Protein AF-A0A377UXY9-F1 (afdb_monomer)

Radius of gyration: 22.86 Å; Cα contacts (8 Å, |Δi|>4): 421; chains: 1; bounding box: 48×37×66 Å

pLDDT: mean 88.16, std 9.37, range [45.84, 97.56]

Structure (mmCIF, N/CA/C/O backbone):
data_AF-A0A377UXY9-F1
#
_entry.id   AF-A0A377UXY9-F1
#
loop_
_atom_site.group_PDB
_atom_site.id
_atom_site.type_symbol
_atom_site.label_atom_id
_atom_site.label_alt_id
_atom_site.label_comp_id
_atom_site.label_asym_id
_atom_site.label_entity_id
_atom_site.label_seq_id
_atom_site.pdbx_PDB_ins_code
_atom_site.Cartn_x
_atom_site.Cartn_y
_atom_site.Cartn_z
_atom_site.occupancy
_atom_site.B_iso_or_equiv
_atom_site.auth_seq_id
_atom_site.auth_comp_id
_atom_site.auth_asym_id
_atom_site.auth_atom_id
_atom_site.pdbx_PDB_model_num
ATOM 1 N N . MET A 1 1 ? 1.682 6.073 -21.604 1.00 53.09 1 MET A N 1
ATOM 2 C CA . MET A 1 1 ? 0.730 5.098 -21.027 1.00 53.09 1 MET A CA 1
ATOM 3 C C . MET A 1 1 ? 0.972 3.748 -21.674 1.00 53.09 1 MET A C 1
ATOM 5 O O . MET A 1 1 ? 1.347 3.717 -22.840 1.00 53.09 1 MET A O 1
ATOM 9 N N . MET A 1 2 ? 0.828 2.664 -20.917 1.00 74.00 2 MET A N 1
ATOM 10 C CA . MET A 1 2 ? 0.977 1.300 -21.426 1.00 74.00 2 MET A CA 1
ATOM 11 C C . MET A 1 2 ? -0.224 0.931 -22.309 1.00 74.00 2 MET A C 1
ATOM 13 O O . MET A 1 2 ? -1.337 1.312 -21.964 1.00 74.00 2 MET A O 1
ATOM 17 N N . SER A 1 3 ? -0.022 0.233 -23.433 1.00 84.50 3 SER A N 1
ATOM 18 C CA . SER A 1 3 ? -1.145 -0.226 -24.264 1.00 84.50 3 SER A CA 1
ATOM 19 C C . SER A 1 3 ? -1.863 -1.412 -23.620 1.00 84.50 3 SER A C 1
ATOM 21 O O . SER A 1 3 ? -1.228 -2.232 -22.953 1.00 84.50 3 SER A O 1
ATOM 23 N N . ASP A 1 4 ? -3.166 -1.549 -23.873 1.00 87.62 4 ASP A N 1
ATOM 24 C CA . ASP A 1 4 ? -3.974 -2.652 -23.334 1.00 87.62 4 ASP A CA 1
ATOM 25 C C . ASP A 1 4 ? -3.430 -4.021 -23.752 1.00 87.62 4 ASP A C 1
ATOM 27 O O . ASP A 1 4 ? -3.329 -4.937 -22.938 1.00 87.62 4 ASP A O 1
ATOM 31 N N . ALA A 1 5 ? -2.994 -4.152 -25.007 1.00 88.62 5 ALA A N 1
ATOM 32 C CA . ALA A 1 5 ? -2.388 -5.383 -25.506 1.00 88.62 5 ALA A CA 1
ATOM 33 C C . ALA A 1 5 ? -1.113 -5.753 -24.729 1.00 88.62 5 ALA A C 1
ATOM 35 O O . ALA A 1 5 ? -0.914 -6.915 -24.373 1.00 88.62 5 ALA A O 1
ATOM 36 N N . PHE A 1 6 ? -0.261 -4.769 -24.423 1.00 86.69 6 PHE A N 1
ATOM 37 C CA . PHE A 1 6 ? 0.955 -5.021 -23.656 1.00 86.69 6 PHE A CA 1
ATOM 38 C C . PHE A 1 6 ? 0.650 -5.300 -22.178 1.00 86.69 6 PHE A C 1
ATOM 40 O O . PHE A 1 6 ? 1.277 -6.176 -21.588 1.00 86.69 6 PHE A O 1
ATOM 47 N N . TYR A 1 7 ? -0.359 -4.645 -21.594 1.00 87.38 7 TYR A N 1
ATOM 48 C CA . TYR A 1 7 ? -0.858 -4.988 -20.261 1.00 87.38 7 TYR A CA 1
ATOM 49 C C . TYR A 1 7 ? -1.302 -6.457 -20.184 1.00 87.38 7 TYR A C 1
ATOM 51 O O . TYR A 1 7 ? -0.848 -7.189 -19.306 1.00 87.38 7 TYR A O 1
ATOM 59 N N . GLN A 1 8 ? -2.137 -6.904 -21.128 1.00 90.56 8 GLN A N 1
ATOM 60 C CA . GLN A 1 8 ? -2.634 -8.284 -21.180 1.00 90.56 8 GLN A CA 1
ATOM 61 C C . GLN A 1 8 ? -1.496 -9.293 -21.363 1.00 90.56 8 GLN A C 1
ATOM 63 O O . GLN A 1 8 ? -1.457 -10.318 -20.682 1.00 90.56 8 GLN A O 1
ATOM 68 N N . TYR A 1 9 ? -0.517 -8.971 -22.213 1.00 91.19 9 TYR A N 1
ATOM 69 C CA . TYR A 1 9 ? 0.700 -9.767 -22.356 1.00 91.19 9 TYR A CA 1
ATOM 70 C C . TYR A 1 9 ? 1.450 -9.908 -21.021 1.00 91.19 9 TYR A C 1
ATOM 72 O O . TYR A 1 9 ? 1.737 -11.023 -20.582 1.00 91.19 9 TYR A O 1
ATOM 80 N N . LEU A 1 10 ? 1.712 -8.793 -20.326 1.00 89.75 10 LEU A N 1
ATOM 81 C CA . LEU A 1 10 ? 2.382 -8.811 -19.022 1.00 89.75 10 LEU A CA 1
ATOM 82 C C . LEU A 1 10 ? 1.569 -9.552 -17.960 1.00 89.75 10 LEU A C 1
ATOM 84 O O . LEU A 1 10 ? 2.157 -10.181 -17.080 1.00 89.75 10 LEU A O 1
ATOM 88 N N . GLN A 1 11 ? 0.239 -9.494 -18.016 1.00 89.62 11 GLN A N 1
ATOM 89 C CA . GLN A 1 11 ? -0.638 -10.211 -17.096 1.00 89.62 11 GLN A CA 1
ATOM 90 C C . GLN A 1 11 ? -0.478 -11.730 -17.246 1.00 89.62 11 GLN A C 1
ATOM 92 O O . GLN A 1 11 ? -0.302 -12.413 -16.236 1.00 89.62 11 GLN A O 1
ATOM 97 N N . GLN A 1 12 ? -0.472 -12.236 -18.482 1.00 91.94 12 GLN A N 1
ATOM 98 C CA . GLN A 1 12 ? -0.385 -13.669 -18.802 1.00 91.94 12 GLN A CA 1
ATOM 99 C C . GLN A 1 12 ? 1.029 -14.244 -18.668 1.00 91.94 12 GLN A C 1
ATOM 101 O O . GLN A 1 12 ? 1.202 -15.440 -18.443 1.00 91.94 12 GLN A O 1
ATOM 106 N N . MET A 1 13 ? 2.051 -13.400 -18.789 1.00 94.06 13 MET A N 1
ATOM 107 C CA . MET A 1 13 ? 3.445 -13.805 -18.663 1.00 94.06 13 MET A CA 1
ATOM 108 C C . MET A 1 13 ? 3.727 -14.417 -17.275 1.00 94.06 13 MET A C 1
ATOM 110 O O . MET A 1 13 ? 3.400 -13.792 -16.259 1.00 94.06 13 MET A O 1
ATOM 114 N N . PRO A 1 14 ? 4.350 -15.604 -17.176 1.00 95.38 14 PRO A N 1
ATOM 115 C CA . PRO A 1 14 ? 4.673 -16.202 -15.885 1.00 95.38 14 PRO A CA 1
ATOM 116 C C . PRO A 1 14 ? 5.785 -15.426 -15.169 1.00 95.38 14 PRO A C 1
ATOM 118 O O . PRO A 1 14 ? 6.635 -14.784 -15.794 1.00 95.38 14 PRO A O 1
ATOM 121 N N . VAL A 1 15 ? 5.803 -15.505 -13.838 1.00 96.12 15 VAL A N 1
ATOM 122 C CA . VAL A 1 15 ? 6.928 -15.000 -13.040 1.00 96.12 15 VAL A CA 1
ATOM 123 C C . VAL A 1 15 ? 8.200 -15.776 -13.399 1.00 96.12 15 VAL A C 1
ATOM 125 O O . VAL A 1 15 ? 8.174 -16.994 -13.532 1.00 96.12 15 VAL A O 1
ATOM 128 N N . GLY A 1 16 ? 9.308 -15.058 -13.581 1.00 95.56 16 GLY A N 1
ATOM 129 C CA . GLY A 1 16 ? 10.577 -15.590 -14.080 1.00 95.56 16 GLY A CA 1
ATOM 130 C C . GLY A 1 16 ? 10.694 -15.608 -15.606 1.00 95.56 16 GLY A C 1
ATOM 131 O O . GLY A 1 16 ? 11.806 -15.729 -16.113 1.00 95.56 16 GLY A O 1
ATOM 132 N N . GLY A 1 17 ? 9.591 -15.428 -16.341 1.00 95.38 17 GLY A N 1
ATOM 133 C CA . GLY A 1 17 ? 9.645 -15.238 -17.787 1.00 95.38 17 GLY A CA 1
ATOM 134 C C . GLY A 1 17 ? 10.408 -13.966 -18.156 1.00 95.38 17 GLY A C 1
ATOM 135 O O . GLY A 1 17 ? 10.457 -13.011 -17.370 1.00 95.38 17 GLY A O 1
ATOM 136 N N . SER A 1 18 ? 10.918 -13.920 -19.386 1.00 95.00 18 SER A N 1
ATOM 137 C CA . SER A 1 18 ? 11.567 -12.733 -19.941 1.00 95.00 18 SER A CA 1
ATOM 138 C C . SER A 1 18 ? 11.034 -12.397 -21.324 1.00 95.00 18 SER A C 1
ATOM 140 O O . SER A 1 18 ? 10.653 -13.284 -22.084 1.00 95.00 18 SER A O 1
ATOM 142 N N . PHE A 1 19 ? 11.046 -11.114 -21.663 1.00 92.38 19 PHE A N 1
ATOM 143 C CA . PHE A 1 19 ? 10.825 -10.651 -23.025 1.00 92.38 19 PHE A CA 1
ATOM 144 C C . PHE A 1 19 ? 11.888 -9.612 -23.376 1.00 92.38 19 PHE A C 1
ATOM 146 O O . PHE A 1 19 ? 12.355 -8.867 -22.513 1.00 92.38 19 PHE A O 1
ATOM 153 N N . THR A 1 20 ? 12.282 -9.564 -24.643 1.00 92.88 20 THR A N 1
ATOM 154 C CA . THR A 1 20 ? 13.274 -8.606 -25.135 1.00 92.88 20 THR A CA 1
ATOM 155 C C . THR A 1 20 ? 12.587 -7.611 -26.050 1.00 92.88 20 THR A C 1
ATOM 157 O O . THR A 1 20 ? 11.861 -8.001 -26.961 1.00 92.88 20 THR A O 1
ATOM 160 N N . MET A 1 21 ? 12.824 -6.323 -25.816 1.00 90.56 21 MET A N 1
ATOM 161 C CA . MET A 1 21 ? 12.398 -5.253 -26.710 1.00 90.56 21 MET A CA 1
ATOM 162 C C . MET A 1 21 ? 13.594 -4.405 -27.133 1.00 90.56 21 MET A C 1
ATOM 164 O O . MET A 1 21 ? 14.552 -4.226 -26.378 1.00 90.56 21 MET A O 1
ATOM 168 N N . THR A 1 22 ? 13.534 -3.860 -28.342 1.00 93.12 22 THR A N 1
ATOM 169 C CA . THR A 1 22 ? 14.520 -2.891 -28.813 1.00 93.12 22 THR A CA 1
ATOM 170 C C . THR A 1 22 ? 14.058 -1.491 -28.432 1.00 93.12 22 THR A C 1
ATOM 172 O O . THR A 1 22 ? 13.065 -0.986 -28.956 1.00 93.12 22 THR A O 1
ATOM 175 N N . ILE A 1 23 ? 14.789 -0.853 -27.523 1.00 89.88 23 ILE A N 1
ATOM 176 C CA . ILE A 1 23 ? 14.578 0.540 -27.145 1.00 89.88 23 ILE A CA 1
ATOM 177 C C . ILE A 1 23 ? 15.491 1.408 -28.000 1.00 89.88 23 ILE A C 1
ATOM 179 O O . ILE A 1 23 ? 16.712 1.235 -28.021 1.00 89.88 23 ILE A O 1
ATOM 183 N N . ASN A 1 24 ? 14.871 2.353 -28.698 1.00 90.12 24 ASN A N 1
ATOM 184 C CA . ASN A 1 24 ? 15.557 3.356 -29.488 1.00 90.12 24 ASN A CA 1
ATOM 185 C C . ASN A 1 24 ? 15.503 4.679 -28.724 1.00 90.12 24 ASN A C 1
ATOM 187 O O . ASN A 1 24 ? 14.419 5.208 -28.483 1.00 90.12 24 ASN A O 1
ATOM 191 N N . ALA A 1 25 ? 16.660 5.197 -28.332 1.00 89.69 25 ALA A N 1
ATOM 192 C CA . ALA A 1 25 ? 16.786 6.491 -27.680 1.00 89.69 25 ALA A CA 1
ATOM 193 C C . ALA A 1 25 ? 17.535 7.443 -28.607 1.00 89.69 25 ALA A C 1
ATOM 195 O O . ALA A 1 25 ? 18.558 7.079 -29.185 1.00 89.69 25 ALA A O 1
ATOM 196 N N . CYS A 1 26 ? 17.037 8.668 -28.730 1.00 89.81 26 CYS A N 1
ATOM 197 C CA . CYS A 1 26 ? 17.684 9.686 -29.536 1.00 89.81 26 CYS A CA 1
ATOM 198 C C . CYS A 1 26 ? 17.694 11.026 -28.830 1.00 89.81 26 CYS A C 1
ATOM 200 O O . CYS A 1 26 ? 16.692 11.419 -28.233 1.00 89.81 26 CYS A O 1
ATOM 202 N N . GLN A 1 27 ? 18.805 11.738 -28.967 1.00 90.94 27 GLN A N 1
ATOM 203 C CA . GLN A 1 27 ? 18.940 13.111 -28.519 1.00 90.94 27 GLN A CA 1
ATOM 204 C C . GLN A 1 27 ? 19.637 13.922 -29.608 1.00 90.94 27 GLN A C 1
ATOM 206 O O . GLN A 1 27 ? 20.757 13.610 -30.003 1.00 90.94 27 GLN A O 1
ATOM 211 N N . THR A 1 28 ? 18.988 14.982 -30.073 1.00 93.38 28 THR A N 1
ATOM 212 C CA . THR A 1 28 ? 19.545 15.936 -31.034 1.00 93.38 28 THR A CA 1
ATOM 213 C C . THR A 1 28 ? 19.124 17.349 -30.646 1.00 93.38 28 THR A C 1
ATOM 215 O O . THR A 1 28 ? 18.073 17.532 -30.032 1.00 93.38 28 THR A O 1
ATOM 218 N N . SER A 1 29 ? 19.949 18.341 -30.979 1.00 92.62 29 SER A N 1
ATOM 219 C CA . SER A 1 29 ? 19.582 19.760 -30.913 1.00 92.62 29 SER A CA 1
ATOM 220 C C . SER A 1 29 ? 18.921 20.258 -32.202 1.00 92.62 29 SER A C 1
ATOM 222 O O . SER A 1 29 ? 18.422 21.381 -32.234 1.00 92.62 29 SER A O 1
ATOM 224 N N . VAL A 1 30 ? 18.915 19.447 -33.266 1.00 93.19 30 VAL A N 1
ATOM 225 C CA . VAL A 1 30 ? 18.273 19.783 -34.539 1.00 93.19 30 VAL A CA 1
ATOM 226 C C . VAL A 1 30 ? 16.763 19.724 -34.358 1.00 93.19 30 VAL A C 1
ATOM 228 O O . VAL A 1 30 ? 16.212 18.693 -33.974 1.00 93.19 30 VAL A O 1
ATOM 231 N N . ASN A 1 31 ? 16.087 20.831 -34.653 1.00 91.12 31 ASN A N 1
ATOM 232 C CA . ASN A 1 31 ? 14.635 20.842 -34.688 1.00 91.12 31 ASN A CA 1
ATOM 233 C C . ASN A 1 31 ? 14.160 20.103 -35.944 1.00 91.12 31 ASN A C 1
ATOM 235 O O . ASN A 1 31 ? 14.585 20.426 -37.053 1.00 91.12 31 ASN A O 1
ATOM 239 N N . TYR A 1 32 ? 13.287 19.120 -35.770 1.00 90.00 32 TYR A N 1
ATOM 240 C CA . TYR A 1 32 ? 12.701 18.363 -36.867 1.00 90.00 32 TYR A CA 1
ATOM 241 C C . TYR A 1 32 ? 11.229 18.101 -36.569 1.00 90.00 32 TYR A C 1
ATOM 243 O O . TYR A 1 32 ? 10.823 17.955 -35.416 1.00 90.00 32 TYR A O 1
ATOM 251 N N . ASP A 1 33 ? 10.427 18.014 -37.624 1.00 90.06 33 ASP A N 1
ATOM 252 C CA . ASP A 1 33 ? 9.006 17.730 -37.505 1.00 90.06 33 ASP A CA 1
ATOM 253 C C . ASP A 1 33 ? 8.739 16.229 -37.679 1.00 90.06 33 ASP A C 1
ATOM 255 O O . ASP A 1 33 ? 8.839 15.670 -38.770 1.00 90.06 33 ASP A O 1
ATOM 259 N N . ALA A 1 34 ? 8.369 15.560 -36.588 1.00 88.94 34 ALA A N 1
ATOM 260 C CA . ALA A 1 34 ? 8.037 14.141 -36.625 1.00 88.94 34 ALA A CA 1
ATOM 261 C C . ALA A 1 34 ? 6.776 13.832 -37.459 1.00 88.94 34 ALA A C 1
ATOM 263 O O . ALA A 1 34 ? 6.643 12.705 -37.955 1.00 88.94 34 ALA A O 1
ATOM 264 N N . SER A 1 35 ? 5.871 14.806 -37.624 1.00 92.31 35 SER A N 1
ATOM 265 C CA . SER A 1 35 ? 4.604 14.639 -38.343 1.00 92.31 35 SER A CA 1
ATOM 266 C C . SER A 1 35 ? 4.785 14.595 -39.864 1.00 92.31 35 SER A C 1
ATOM 268 O O . SER A 1 35 ? 4.111 13.809 -40.525 1.00 92.31 35 SER A O 1
ATOM 270 N N . SER A 1 36 ? 5.779 15.305 -40.406 1.00 93.00 36 SER A N 1
ATOM 271 C CA . SER A 1 36 ? 6.209 15.199 -41.812 1.00 93.00 36 SER A CA 1
ATOM 272 C C . SER A 1 36 ? 7.043 13.949 -42.130 1.00 93.00 36 SER A C 1
ATOM 274 O O . SER A 1 36 ? 7.476 13.757 -43.264 1.00 93.00 36 SER A O 1
ATOM 276 N N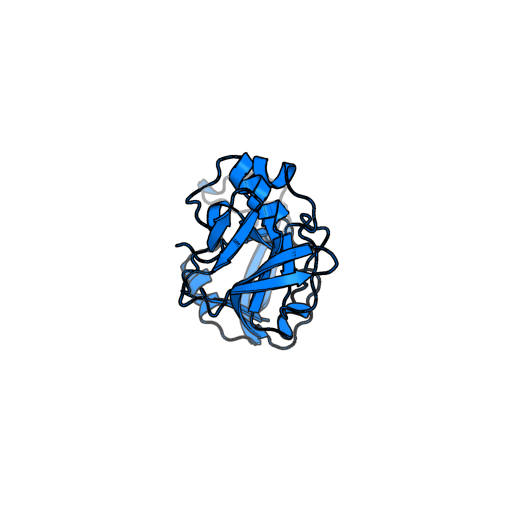 . GLY A 1 37 ? 7.268 13.070 -41.147 1.00 91.25 37 GLY A N 1
ATOM 277 C CA . GLY A 1 37 ? 8.022 11.828 -41.328 1.00 91.25 37 GLY A CA 1
ATOM 278 C C . GLY A 1 37 ? 9.512 11.930 -40.999 1.00 91.25 37 GLY A C 1
ATOM 279 O O . GLY A 1 37 ? 10.175 10.893 -40.956 1.00 91.25 37 GLY A O 1
ATOM 280 N N . ALA A 1 38 ? 10.037 13.118 -40.679 1.00 92.19 38 ALA A N 1
ATOM 281 C CA . ALA A 1 38 ? 11.416 13.255 -40.215 1.00 92.19 38 ALA A CA 1
ATOM 282 C C . ALA A 1 38 ? 11.628 12.507 -38.884 1.00 92.19 38 ALA A C 1
ATOM 284 O O . ALA A 1 38 ? 10.718 12.373 -38.055 1.00 92.19 38 ALA A O 1
ATOM 285 N N . ARG A 1 39 ? 12.833 11.971 -38.669 1.00 90.69 39 ARG A N 1
ATOM 286 C CA . ARG A 1 39 ? 13.191 11.237 -37.446 1.00 90.69 39 ARG A CA 1
ATOM 287 C C . ARG A 1 39 ? 14.530 11.710 -36.914 1.00 90.69 39 ARG A C 1
ATOM 289 O O . ARG A 1 39 ? 15.435 12.028 -37.677 1.00 90.69 39 ARG A O 1
ATOM 296 N N . CYS A 1 40 ? 14.676 11.661 -35.594 1.00 89.94 40 CYS A N 1
ATOM 297 C CA . CYS A 1 40 ? 15.904 12.051 -34.905 1.00 89.94 40 CYS A CA 1
ATOM 298 C C . CYS A 1 40 ? 17.154 11.285 -35.385 1.00 89.94 40 CYS A C 1
ATOM 300 O O . CYS A 1 40 ? 18.220 11.876 -35.507 1.00 89.94 40 CYS A O 1
ATOM 302 N N . LYS A 1 41 ? 17.021 9.990 -35.716 1.00 89.06 41 LYS A N 1
ATOM 303 C CA . LYS A 1 41 ? 18.130 9.154 -36.218 1.00 89.06 41 LYS A CA 1
ATOM 304 C C . LYS A 1 41 ? 18.721 9.626 -37.553 1.00 89.06 41 LYS A C 1
ATOM 306 O O . LYS A 1 41 ? 19.847 9.267 -37.867 1.00 89.06 41 LYS A O 1
ATOM 311 N N . ASP A 1 42 ? 17.936 10.372 -38.329 1.00 91.44 42 ASP A N 1
ATOM 312 C CA . ASP A 1 42 ? 18.277 10.808 -39.685 1.00 91.44 42 ASP A CA 1
ATOM 313 C C . ASP A 1 42 ? 18.776 12.270 -39.695 1.00 91.44 42 ASP A C 1
ATOM 315 O O . ASP A 1 42 ? 18.981 12.851 -40.759 1.00 91.44 42 ASP A O 1
ATOM 319 N N . GLN A 1 43 ? 18.940 12.895 -38.520 1.00 92.00 43 GLN A N 1
ATOM 320 C CA . GLN A 1 43 ? 19.395 14.283 -38.407 1.00 92.00 43 GLN A CA 1
ATOM 321 C C . GLN A 1 43 ? 20.915 14.397 -38.549 1.00 92.00 43 GLN A C 1
ATOM 323 O O . GLN A 1 43 ? 21.663 13.499 -38.169 1.00 92.00 43 GLN A O 1
ATOM 328 N N . ALA A 1 44 ? 21.377 15.547 -39.051 1.00 89.44 44 ALA A N 1
ATOM 329 C CA . ALA A 1 44 ? 22.794 15.806 -39.324 1.00 89.44 44 ALA A CA 1
ATOM 330 C C . ALA A 1 44 ? 23.693 15.788 -38.071 1.00 89.44 44 ALA A C 1
ATOM 332 O O . ALA A 1 44 ? 24.909 15.641 -38.182 1.00 89.44 44 ALA A O 1
ATOM 333 N N . SER A 1 45 ? 23.113 15.956 -36.882 1.00 90.19 45 SER A N 1
ATOM 334 C CA . SER A 1 45 ? 23.810 15.847 -35.603 1.00 90.19 45 SER A CA 1
ATOM 335 C C . SER A 1 45 ? 22.894 15.250 -34.536 1.00 90.19 45 SER A C 1
ATOM 337 O O . SER A 1 45 ? 21.667 15.312 -34.639 1.00 90.19 45 SER A O 1
ATOM 339 N N . GLY A 1 46 ? 23.491 14.666 -33.498 1.00 88.25 46 GLY A N 1
ATOM 340 C CA . GLY A 1 46 ? 22.782 14.012 -32.402 1.00 88.25 46 GLY A CA 1
ATOM 341 C C . GLY A 1 46 ? 23.346 12.630 -32.095 1.00 88.25 46 GLY A C 1
ATOM 342 O O . GLY A 1 46 ? 24.203 12.113 -32.807 1.00 88.25 46 GLY A O 1
ATOM 343 N N . ASN A 1 47 ? 22.852 12.036 -31.015 1.00 90.81 47 ASN A N 1
ATOM 344 C CA . ASN A 1 47 ? 23.187 10.683 -30.608 1.00 90.81 47 ASN A CA 1
ATOM 345 C C . ASN A 1 47 ? 21.964 9.785 -30.769 1.00 90.81 47 ASN A C 1
ATOM 347 O O . ASN A 1 47 ? 20.893 10.088 -30.240 1.00 90.81 47 ASN A O 1
ATOM 351 N N . TRP A 1 48 ? 22.150 8.660 -31.455 1.00 91.06 48 TRP A N 1
ATOM 352 C CA . TRP A 1 48 ? 21.158 7.601 -31.589 1.00 91.06 48 TRP A CA 1
ATOM 353 C C . TRP A 1 48 ? 21.683 6.328 -30.935 1.00 91.06 48 TRP A C 1
ATOM 355 O O . TRP A 1 48 ? 22.756 5.833 -31.279 1.00 91.06 48 TRP A O 1
ATOM 365 N N . TYR A 1 49 ? 20.910 5.781 -30.004 1.0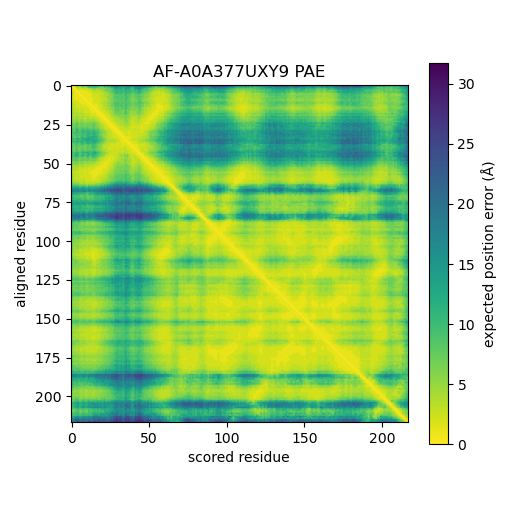0 90.56 49 TYR A N 1
ATOM 366 C CA . TYR A 1 49 ? 21.2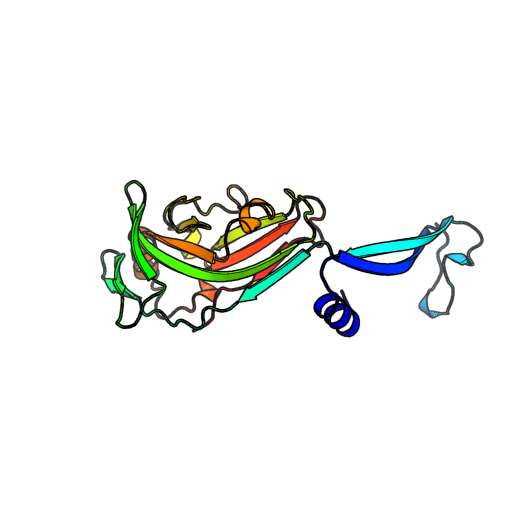33 4.551 -29.301 1.00 90.56 49 TYR A CA 1
ATOM 367 C C . TYR A 1 49 ? 20.139 3.523 -29.533 1.00 90.56 49 TYR A C 1
ATOM 369 O O . TYR A 1 49 ? 18.967 3.761 -29.243 1.00 90.56 49 TYR A O 1
ATOM 377 N N . VAL A 1 50 ? 20.554 2.347 -29.989 1.00 92.31 50 VAL A N 1
ATOM 378 C CA . VAL A 1 50 ? 19.705 1.161 -30.048 1.00 92.31 50 VAL A CA 1
ATOM 379 C C . VAL A 1 50 ? 20.169 0.217 -28.957 1.00 92.31 50 VAL A C 1
ATOM 381 O O . VAL A 1 50 ? 21.346 -0.142 -28.899 1.00 92.31 50 VAL A O 1
ATOM 384 N N . ARG A 1 51 ? 19.260 -0.178 -28.070 1.00 92.94 51 ARG A N 1
ATOM 385 C CA . ARG A 1 51 ? 19.547 -1.160 -27.027 1.00 92.94 51 ARG A CA 1
ATOM 386 C C . ARG A 1 51 ? 18.489 -2.242 -27.043 1.00 92.94 51 ARG A C 1
ATOM 388 O O . ARG A 1 51 ? 17.301 -1.952 -26.956 1.00 92.94 51 ARG A O 1
ATOM 395 N N . ASN A 1 52 ? 18.934 -3.489 -27.099 1.00 94.25 52 ASN A N 1
ATOM 396 C CA . ASN A 1 52 ? 18.072 -4.611 -26.768 1.00 94.25 52 ASN A CA 1
ATOM 397 C C . ASN A 1 52 ? 18.013 -4.715 -25.250 1.00 94.25 52 ASN A C 1
ATOM 399 O O . ASN A 1 52 ? 19.037 -4.902 -24.592 1.00 94.25 52 ASN A O 1
ATOM 403 N N . VAL A 1 53 ? 16.816 -4.546 -24.706 1.00 93.00 53 VAL A N 1
ATOM 404 C CA . VAL A 1 53 ? 16.558 -4.618 -23.275 1.00 93.00 53 VAL A CA 1
ATOM 405 C C . VAL A 1 53 ? 15.704 -5.842 -23.020 1.00 93.00 53 VAL A C 1
ATOM 407 O O . VAL A 1 53 ? 14.589 -5.960 -23.527 1.00 93.00 53 VAL A O 1
ATOM 410 N N . THR A 1 54 ? 16.256 -6.764 -22.242 1.00 94.38 54 THR A N 1
ATOM 411 C CA . THR A 1 54 ? 15.531 -7.932 -21.754 1.00 94.38 54 THR A CA 1
ATOM 412 C C . THR A 1 54 ? 14.943 -7.602 -20.394 1.00 94.38 54 THR A C 1
ATOM 414 O O . THR A 1 54 ? 15.672 -7.300 -19.451 1.00 94.38 54 THR A O 1
ATOM 417 N N . HIS A 1 55 ? 13.622 -7.667 -20.293 1.00 91.69 55 HIS A N 1
ATOM 418 C CA . HIS A 1 55 ? 12.887 -7.491 -19.052 1.00 91.69 55 HIS A CA 1
ATOM 419 C C . HIS A 1 55 ? 12.446 -8.852 -18.530 1.00 91.69 55 HIS A C 1
ATOM 421 O O . HIS A 1 55 ? 11.811 -9.619 -19.252 1.00 91.69 55 HIS A O 1
ATOM 427 N N . THR A 1 56 ? 12.737 -9.123 -17.261 1.00 94.44 56 THR A N 1
ATOM 428 C CA . THR A 1 56 ? 12.267 -10.320 -16.559 1.00 94.44 56 THR A CA 1
ATOM 429 C C . THR A 1 56 ? 11.106 -9.949 -15.647 1.00 94.44 56 THR A C 1
ATOM 431 O O . THR A 1 56 ? 11.220 -9.026 -14.834 1.00 94.44 56 THR A O 1
ATOM 434 N N . LYS A 1 57 ? 9.994 -10.684 -15.721 1.00 94.06 57 LYS A N 1
ATOM 435 C CA . LYS A 1 57 ? 8.872 -10.501 -14.793 1.00 94.06 57 LYS A CA 1
ATOM 436 C C . LYS A 1 57 ? 9.235 -11.100 -13.437 1.00 94.06 57 LYS A C 1
ATOM 438 O O . LYS A 1 57 ? 9.076 -12.293 -13.206 1.00 94.06 57 LYS A O 1
ATOM 443 N N . ALA A 1 58 ? 9.733 -10.268 -12.531 1.00 93.31 58 ALA A N 1
ATOM 444 C CA . ALA A 1 58 ? 10.223 -10.726 -11.232 1.00 93.31 58 ALA A CA 1
ATOM 445 C C . ALA A 1 58 ? 9.114 -11.086 -10.231 1.00 93.31 58 ALA A C 1
ATOM 447 O O . ALA A 1 58 ? 9.325 -11.893 -9.323 1.00 93.31 58 ALA A O 1
ATOM 448 N N . ALA A 1 59 ? 7.933 -10.487 -10.376 1.00 93.81 59 ALA A N 1
ATOM 449 C CA . ALA A 1 59 ? 6.818 -10.736 -9.481 1.00 93.81 59 ALA A CA 1
ATOM 450 C C . ALA A 1 59 ? 5.461 -10.485 -10.141 1.00 93.81 59 ALA A C 1
ATOM 452 O O . ALA A 1 59 ? 5.347 -9.767 -11.137 1.00 93.81 59 ALA A O 1
ATOM 453 N N . ASN A 1 60 ? 4.424 -11.070 -9.552 1.00 92.75 60 ASN A N 1
ATOM 454 C CA . ASN A 1 60 ? 3.033 -10.775 -9.839 1.00 92.75 60 ASN A CA 1
ATOM 455 C C . ASN A 1 60 ? 2.276 -10.651 -8.515 1.00 92.75 60 ASN A C 1
ATOM 457 O O . ASN A 1 60 ? 2.181 -11.621 -7.764 1.00 92.75 60 ASN A O 1
ATOM 461 N N . LEU A 1 61 ? 1.767 -9.453 -8.236 1.00 91.38 61 LEU A N 1
ATOM 462 C CA . LEU A 1 61 ? 0.870 -9.201 -7.119 1.00 91.38 61 LEU A CA 1
ATOM 463 C C . LEU A 1 61 ? -0.547 -9.082 -7.666 1.00 91.38 61 LEU A C 1
ATOM 465 O O . LEU A 1 61 ? -0.819 -8.224 -8.507 1.00 91.38 61 LEU A O 1
ATOM 469 N N . ARG A 1 62 ? -1.445 -9.923 -7.166 1.00 90.56 62 ARG A N 1
ATOM 470 C CA . ARG A 1 62 ? -2.869 -9.847 -7.469 1.00 90.56 62 ARG A CA 1
ATOM 471 C C . ARG A 1 62 ? -3.623 -9.571 -6.187 1.00 90.56 62 ARG A C 1
ATOM 473 O O . ARG A 1 62 ? -3.586 -10.383 -5.269 1.00 90.56 62 ARG A O 1
ATOM 480 N N . LEU A 1 63 ? -4.309 -8.441 -6.161 1.00 87.44 63 LEU A N 1
ATOM 481 C CA . LEU A 1 63 ? -5.233 -8.084 -5.098 1.00 87.44 63 LEU A CA 1
ATOM 482 C C . LEU A 1 63 ? -6.576 -8.751 -5.383 1.00 87.44 63 LEU A C 1
ATOM 484 O O . LEU A 1 63 ? -7.057 -8.749 -6.517 1.00 87.44 63 LEU A O 1
ATOM 488 N N . ILE A 1 64 ? -7.146 -9.356 -4.358 1.00 86.00 64 ILE A N 1
ATOM 489 C CA . ILE A 1 64 ? -8.362 -10.147 -4.408 1.00 86.00 64 ILE A CA 1
ATOM 490 C C . ILE A 1 64 ? -9.370 -9.445 -3.510 1.00 86.00 64 ILE A C 1
ATOM 492 O O . ILE A 1 64 ? -9.133 -9.239 -2.318 1.00 86.00 64 ILE A O 1
ATOM 496 N N . ASN A 1 65 ? -10.498 -9.072 -4.105 1.00 71.69 65 ASN A N 1
ATOM 497 C CA . ASN A 1 65 ? -11.632 -8.567 -3.354 1.00 71.69 65 ASN A CA 1
ATOM 498 C C . ASN A 1 65 ? -12.142 -9.692 -2.429 1.00 71.69 65 ASN A C 1
ATOM 500 O O . ASN A 1 65 ? -12.338 -10.821 -2.886 1.00 71.69 65 ASN A O 1
ATOM 504 N N . THR A 1 66 ? -12.314 -9.406 -1.137 1.00 69.69 66 THR A N 1
ATOM 505 C CA . THR A 1 66 ? -12.829 -10.379 -0.162 1.00 69.69 66 THR A CA 1
ATOM 506 C C . THR A 1 66 ? -14.294 -10.737 -0.431 1.00 69.69 66 THR A C 1
ATOM 508 O O . THR A 1 66 ? -14.743 -11.786 0.012 1.00 69.69 66 THR A O 1
ATOM 511 N N . HIS A 1 67 ? -15.022 -9.906 -1.192 1.00 65.31 67 HIS A N 1
ATOM 512 C CA . HIS A 1 67 ? -16.464 -10.001 -1.465 1.00 65.31 67 HIS A CA 1
ATOM 513 C C . HIS A 1 67 ? -17.315 -10.128 -0.189 1.00 65.31 67 HIS A C 1
ATOM 515 O O . HIS A 1 67 ? -18.468 -10.551 -0.238 1.00 65.31 67 HIS A O 1
ATOM 521 N N . SER A 1 68 ? -16.738 -9.762 0.955 1.00 63.09 68 SER A N 1
ATOM 522 C CA . SER A 1 68 ? -17.376 -9.766 2.261 1.00 63.09 68 SER A CA 1
ATOM 523 C C . SER A 1 68 ? -17.969 -8.380 2.506 1.00 63.09 68 SER A C 1
ATOM 525 O O . SER A 1 68 ? -17.229 -7.422 2.751 1.00 63.09 68 SER A O 1
ATOM 527 N N . LEU A 1 69 ? -19.294 -8.258 2.441 1.00 65.81 69 LEU A N 1
ATOM 528 C CA . LEU A 1 69 ? -19.966 -7.076 2.970 1.00 65.81 69 LEU A CA 1
ATOM 529 C C . LEU A 1 69 ? -19.911 -7.159 4.494 1.00 65.81 69 LEU A C 1
ATOM 531 O O . LEU A 1 69 ? -20.391 -8.141 5.059 1.00 65.81 69 LEU A O 1
ATOM 535 N N . ALA A 1 70 ? -19.351 -6.134 5.138 1.00 73.06 70 ALA A N 1
ATOM 536 C CA . ALA A 1 70 ? -19.418 -6.014 6.582 1.00 73.06 70 ALA A CA 1
ATOM 537 C C . ALA A 1 70 ? -20.239 -4.811 7.028 1.00 73.06 70 ALA A C 1
ATOM 539 O O . ALA A 1 70 ? -19.831 -3.663 6.851 1.00 73.06 70 ALA A O 1
ATOM 540 N N . GLU A 1 71 ? -21.392 -5.084 7.637 1.00 78.19 71 GLU A N 1
ATOM 541 C CA . GLU A 1 71 ? -22.214 -4.055 8.266 1.00 78.19 71 GLU A CA 1
ATOM 542 C C . GLU A 1 71 ? -21.704 -3.758 9.676 1.00 78.19 71 GLU A C 1
ATOM 544 O O . GLU A 1 71 ? -21.555 -4.655 10.514 1.00 78.19 71 GLU A O 1
ATOM 549 N N . VAL A 1 72 ? -21.434 -2.477 9.926 1.00 82.62 72 VAL A N 1
ATOM 550 C CA . VAL A 1 72 ? -20.949 -1.969 11.209 1.00 82.62 72 VAL A CA 1
ATOM 551 C C . VAL A 1 72 ? -21.913 -0.897 11.695 1.00 82.62 72 VAL A C 1
ATOM 553 O O . VAL A 1 72 ? -22.028 0.170 11.095 1.00 82.62 72 VAL A O 1
ATOM 556 N N . PHE A 1 73 ? -22.575 -1.168 12.813 1.00 85.31 73 PHE A N 1
ATOM 557 C CA . PHE A 1 73 ? -23.428 -0.209 13.502 1.00 85.31 73 PHE A CA 1
ATOM 558 C C . PHE A 1 73 ? -22.590 0.580 14.501 1.00 85.31 73 PHE A C 1
ATOM 560 O O . PHE A 1 73 ? -21.849 -0.000 15.291 1.00 85.31 73 PHE A O 1
ATOM 567 N N . ILE A 1 74 ? -22.696 1.904 14.478 1.00 86.62 74 ILE A N 1
ATOM 568 C CA . ILE A 1 74 ? -21.895 2.791 15.324 1.00 86.62 74 ILE A CA 1
ATOM 569 C C . ILE A 1 74 ? -22.851 3.555 16.234 1.00 86.62 74 ILE A C 1
ATOM 571 O O . ILE A 1 74 ? -23.751 4.240 15.751 1.00 86.62 74 ILE A O 1
ATOM 575 N N . ASN A 1 75 ? -22.663 3.446 17.549 1.00 86.50 75 ASN A N 1
ATOM 576 C CA . ASN A 1 75 ? -23.410 4.280 18.489 1.00 86.50 75 ASN A CA 1
ATOM 577 C C . ASN A 1 75 ? -22.815 5.703 18.574 1.00 86.50 75 ASN A C 1
ATOM 579 O O . ASN A 1 75 ? -21.727 5.973 18.069 1.00 86.50 75 ASN A O 1
ATOM 583 N N . SER A 1 76 ? -23.501 6.624 19.254 1.00 84.62 76 SER A N 1
ATOM 584 C CA . SER A 1 76 ? -23.050 8.020 19.405 1.00 84.62 76 SER A CA 1
ATOM 585 C C . SER A 1 76 ? -21.680 8.179 20.079 1.00 84.62 76 SER A C 1
ATOM 587 O O . SER A 1 76 ? -21.008 9.189 19.880 1.00 84.62 76 SER A O 1
ATOM 589 N N . ASP A 1 77 ? -21.242 7.183 20.853 1.00 85.12 77 ASP A N 1
ATOM 590 C CA . ASP A 1 77 ? -19.934 7.170 21.514 1.00 85.12 77 ASP A CA 1
ATOM 591 C C . ASP A 1 77 ? -18.810 6.614 20.622 1.00 85.12 77 ASP A C 1
ATOM 593 O O . ASP A 1 77 ? -17.645 6.598 21.028 1.00 85.12 77 ASP A O 1
ATOM 597 N N . GLY A 1 78 ? -19.133 6.189 19.396 1.00 82.81 78 GLY A N 1
ATOM 598 C CA . GLY A 1 78 ? -18.189 5.606 18.444 1.00 82.81 78 GLY A CA 1
ATOM 599 C C . GLY A 1 78 ? -17.864 4.137 18.715 1.00 82.81 78 GLY A C 1
ATOM 600 O O . GLY A 1 78 ? -16.875 3.623 18.197 1.00 82.81 78 GLY A O 1
ATOM 601 N N . VAL A 1 79 ? -18.651 3.442 19.538 1.00 90.06 79 VAL A N 1
ATOM 602 C CA . VAL A 1 79 ? -18.475 2.007 19.790 1.00 90.06 79 VAL A CA 1
ATOM 603 C C . VAL A 1 79 ? -19.087 1.222 18.622 1.00 90.06 79 VAL A C 1
ATOM 605 O O . VAL A 1 79 ? -20.300 1.316 18.408 1.00 90.06 79 VAL A O 1
ATOM 608 N N . PRO A 1 80 ? -18.278 0.464 17.854 1.00 87.69 80 PRO A N 1
ATOM 609 C CA . PRO A 1 80 ? -18.773 -0.319 16.732 1.00 87.69 80 PRO A CA 1
ATOM 610 C C . PRO A 1 80 ? -19.403 -1.632 17.213 1.00 87.69 80 PRO A C 1
ATOM 612 O O . PRO A 1 80 ? -18.860 -2.318 18.078 1.00 87.69 80 PRO A O 1
ATOM 615 N N . THR A 1 81 ? -20.519 -2.010 16.601 1.00 87.44 81 THR A N 1
ATOM 616 C CA . THR A 1 81 ? -21.172 -3.314 16.736 1.00 87.44 81 THR A CA 1
ATOM 617 C C . THR A 1 81 ? -21.238 -3.962 15.360 1.00 87.44 81 THR A C 1
ATOM 619 O O . THR A 1 81 ? -21.656 -3.329 14.393 1.00 87.44 81 THR A O 1
ATOM 622 N N . LEU A 1 82 ? -20.798 -5.213 15.259 1.00 85.75 82 LEU A N 1
ATOM 623 C CA . LEU A 1 82 ? -20.825 -5.962 14.005 1.00 85.75 82 LEU A CA 1
ATOM 624 C C . LEU A 1 82 ? -22.206 -6.572 13.774 1.00 85.75 82 LEU A C 1
ATOM 626 O O . LEU A 1 82 ? -22.763 -7.184 14.684 1.00 85.75 82 LEU A O 1
ATOM 630 N N . GLY A 1 83 ? -22.721 -6.443 12.552 1.00 79.19 83 GLY A N 1
ATOM 631 C CA . GLY A 1 83 ? -23.850 -7.247 12.081 1.00 79.19 83 GLY A CA 1
ATOM 632 C C . GLY A 1 83 ? -23.510 -8.742 11.998 1.00 79.19 83 GLY A C 1
ATOM 633 O O . GLY A 1 83 ? -22.343 -9.142 12.096 1.00 79.19 83 GLY A O 1
ATOM 634 N N . GLU A 1 84 ? -24.528 -9.581 11.814 1.00 74.94 84 GLU A N 1
ATOM 635 C CA . GLU A 1 84 ? -24.347 -11.025 11.625 1.00 74.94 84 GLU A CA 1
ATOM 636 C C . GLU A 1 84 ? -23.579 -11.336 10.323 1.00 74.94 84 GLU A C 1
ATOM 638 O O . GLU A 1 84 ? -23.680 -10.610 9.339 1.00 74.94 84 GLU A O 1
ATOM 643 N N . GLY A 1 85 ? -22.791 -12.420 10.308 1.00 69.38 85 GLY A N 1
ATOM 644 C CA . GLY A 1 85 ? -22.052 -12.869 9.113 1.00 69.38 85 GLY A CA 1
ATOM 645 C C . GLY A 1 85 ? -20.668 -12.236 8.891 1.00 69.38 85 GLY A C 1
ATOM 646 O O . GLY A 1 85 ? -19.991 -12.562 7.918 1.00 69.38 85 GLY A O 1
ATOM 647 N N . ASN A 1 86 ? -20.200 -11.390 9.811 1.00 70.75 86 ASN A N 1
ATOM 648 C CA . ASN A 1 86 ? -18.930 -10.667 9.701 1.00 70.75 86 ASN A CA 1
ATOM 649 C C . ASN A 1 86 ? -17.692 -11.494 10.090 1.00 70.75 86 ASN A C 1
ATOM 651 O O . ASN A 1 86 ? -17.096 -11.272 11.140 1.00 70.75 86 ASN A O 1
ATOM 655 N N . ALA A 1 87 ? -17.270 -12.438 9.244 1.00 76.19 87 ALA A N 1
ATOM 656 C CA . ALA A 1 87 ? -16.085 -13.265 9.520 1.00 76.19 87 ALA A CA 1
ATOM 657 C C . ALA A 1 87 ? -14.748 -12.506 9.398 1.00 76.19 87 ALA A C 1
ATOM 659 O O . ALA A 1 87 ? -13.769 -12.857 10.058 1.00 76.19 87 ALA A O 1
ATOM 660 N N . ASP A 1 88 ? -14.701 -11.465 8.565 1.00 86.81 88 ASP A N 1
ATOM 661 C CA . ASP A 1 88 ? -13.468 -10.731 8.267 1.00 86.81 88 ASP A CA 1
ATOM 662 C C . ASP A 1 88 ? -13.215 -9.546 9.205 1.00 86.81 88 ASP A C 1
ATOM 664 O O . ASP A 1 88 ? -12.118 -8.990 9.197 1.00 86.81 88 ASP A O 1
ATOM 668 N N . CYS A 1 89 ? -14.182 -9.187 10.053 1.00 89.88 89 CYS A N 1
ATOM 669 C CA . CYS A 1 89 ? -14.074 -8.096 11.015 1.00 89.88 89 CYS A CA 1
ATOM 670 C C . CYS A 1 89 ? -14.225 -8.596 12.453 1.00 89.88 89 CYS A C 1
ATOM 672 O O . CYS A 1 89 ? -15.030 -9.473 12.743 1.00 89.88 89 CYS A O 1
ATOM 674 N N . ARG A 1 90 ? -13.481 -8.003 13.387 1.00 91.69 90 ARG A N 1
ATOM 675 C CA . ARG A 1 90 ? -13.590 -8.287 14.821 1.00 91.69 90 ARG A CA 1
ATOM 676 C C . ARG A 1 90 ? -13.340 -7.041 15.652 1.00 91.69 90 ARG A C 1
ATOM 678 O O . ARG A 1 90 ? -12.495 -6.210 15.321 1.00 91.69 90 ARG A O 1
ATOM 685 N N . THR A 1 91 ? -14.033 -6.930 16.776 1.00 92.88 91 THR A N 1
ATOM 686 C CA . THR A 1 91 ? -13.683 -5.936 17.792 1.00 92.88 91 THR A CA 1
ATOM 687 C C . THR A 1 91 ? -12.328 -6.297 18.397 1.00 92.88 91 THR A C 1
ATOM 689 O O . THR A 1 91 ? -12.100 -7.449 18.773 1.00 92.88 91 THR A O 1
ATOM 692 N N . GLN A 1 92 ? -11.417 -5.334 18.487 1.00 94.19 92 GLN A N 1
ATOM 693 C CA . GLN A 1 92 ? -10.061 -5.552 18.988 1.00 94.19 92 GLN A CA 1
ATOM 694 C C . GLN A 1 92 ? -9.566 -4.312 19.736 1.00 94.19 92 GLN A C 1
ATOM 696 O O . GLN A 1 92 ? -9.950 -3.187 19.423 1.00 94.19 92 GLN A O 1
ATOM 701 N N . THR A 1 93 ? -8.672 -4.523 20.702 1.00 96.31 93 THR A N 1
ATOM 702 C CA . THR A 1 93 ? -7.937 -3.446 21.375 1.00 96.31 93 THR A CA 1
ATOM 703 C C . THR A 1 93 ? -6.474 -3.486 20.949 1.00 96.31 93 THR A C 1
ATOM 705 O O . THR A 1 93 ? -5.834 -4.536 21.023 1.00 96.31 93 THR A O 1
ATOM 708 N N . ILE A 1 94 ? -5.938 -2.350 20.501 1.00 95.62 94 ILE A N 1
ATOM 709 C CA . ILE A 1 94 ? -4.532 -2.187 20.108 1.00 95.62 94 ILE A CA 1
ATOM 710 C C . ILE A 1 94 ? -3.921 -1.074 20.955 1.00 95.62 94 ILE A C 1
ATOM 712 O O . ILE A 1 94 ? -4.322 0.091 20.869 1.00 95.62 94 ILE A O 1
ATOM 716 N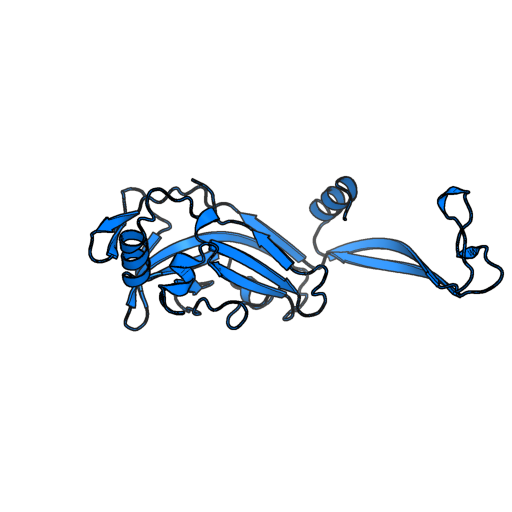 N . GLY A 1 95 ? -2.942 -1.430 21.789 1.00 93.75 95 GLY A N 1
ATOM 717 C CA . GLY A 1 95 ? -2.436 -0.525 22.818 1.00 93.75 95 GLY A CA 1
ATOM 718 C C . GLY A 1 95 ? -3.567 -0.119 23.766 1.00 93.75 95 GLY A C 1
ATOM 719 O O . GLY A 1 95 ? -4.206 -0.976 24.366 1.00 93.75 95 GLY A O 1
ATOM 720 N N . SER A 1 96 ? -3.843 1.182 23.867 1.00 94.50 96 SER A N 1
ATOM 721 C CA . SER A 1 96 ? -4.935 1.742 24.677 1.00 94.50 96 SER A CA 1
ATOM 722 C C . SER A 1 96 ? -6.228 2.021 23.897 1.00 94.50 96 SER A C 1
ATOM 724 O O . SER A 1 96 ? -7.149 2.626 24.442 1.00 94.50 96 SER A O 1
ATOM 726 N N . ARG A 1 97 ? -6.310 1.633 22.616 1.00 95.75 97 ARG A N 1
ATOM 727 C CA . ARG A 1 97 ? -7.442 1.968 21.738 1.00 95.75 97 ARG A CA 1
ATOM 728 C C . ARG A 1 97 ? -8.293 0.743 21.457 1.00 95.75 97 ARG A C 1
ATOM 730 O O . ARG A 1 97 ? -7.821 -0.190 20.812 1.00 95.75 97 ARG A O 1
ATOM 737 N N . ALA A 1 98 ? -9.545 0.776 21.899 1.00 96.19 98 ALA A N 1
ATOM 738 C CA . ALA A 1 98 ? -10.574 -0.144 21.433 1.00 96.19 98 ALA A CA 1
ATOM 739 C C . ALA A 1 98 ? -11.074 0.278 20.043 1.00 96.19 98 ALA A C 1
ATOM 741 O O . ALA A 1 98 ? -10.991 1.454 19.669 1.00 96.19 98 ALA A O 1
ATOM 742 N N . GLY A 1 99 ? -11.575 -0.683 19.276 1.00 95.25 99 GLY A N 1
ATOM 743 C CA . GLY A 1 99 ? -12.109 -0.431 17.948 1.00 95.25 99 GLY A CA 1
ATOM 744 C C . GLY A 1 99 ? -12.419 -1.712 17.190 1.00 95.25 99 GLY A C 1
ATOM 745 O O . GLY A 1 99 ? -12.643 -2.770 17.782 1.00 95.25 99 GLY A O 1
ATOM 746 N N . LEU A 1 100 ? -12.412 -1.604 15.867 1.00 94.00 100 LEU A N 1
ATOM 747 C CA . LEU A 1 100 ? -12.719 -2.681 14.941 1.00 94.00 100 LEU A CA 1
ATOM 748 C C . LEU A 1 100 ? -11.531 -2.930 14.018 1.00 94.00 100 LEU A C 1
ATOM 750 O O . LEU A 1 100 ? -11.047 -1.998 13.381 1.00 94.00 100 LEU A O 1
ATOM 754 N N . SER A 1 101 ? -11.076 -4.176 13.918 1.00 94.00 101 SER A N 1
ATOM 755 C CA . SER A 1 101 ? -10.121 -4.606 12.900 1.00 94.00 101 SER A CA 1
ATOM 756 C C . SER A 1 101 ? -10.807 -5.468 11.855 1.00 94.00 101 SER A C 1
ATOM 758 O O . SER A 1 101 ? -11.552 -6.381 12.191 1.00 94.00 101 SER A O 1
ATOM 760 N N . CYS A 1 102 ? -10.534 -5.187 10.588 1.00 91.75 102 CYS A N 1
ATOM 761 C CA . CYS A 1 102 ? -11.099 -5.898 9.453 1.00 91.75 102 CYS A CA 1
ATOM 762 C C . CYS A 1 102 ? -9.997 -6.344 8.501 1.00 91.75 102 CYS A C 1
ATOM 764 O O . CYS A 1 102 ? -9.052 -5.596 8.241 1.00 91.75 102 CYS A O 1
ATOM 766 N N . LYS A 1 103 ? -10.121 -7.550 7.956 1.00 91.38 103 LYS A N 1
ATOM 767 C CA . LYS A 1 103 ? -9.358 -7.998 6.798 1.00 91.38 103 LYS A CA 1
ATOM 768 C C . LYS A 1 103 ? -9.931 -7.306 5.563 1.00 91.38 103 LYS A C 1
ATOM 770 O O . LYS A 1 103 ? -11.038 -7.604 5.139 1.00 91.38 103 LYS A O 1
ATOM 775 N N . MET A 1 104 ? -9.185 -6.353 5.013 1.00 87.38 104 MET A N 1
ATOM 776 C CA . MET A 1 104 ? -9.685 -5.477 3.945 1.00 87.38 104 MET A CA 1
ATOM 777 C C . MET A 1 104 ? -9.287 -5.948 2.551 1.00 87.38 104 MET A C 1
ATOM 779 O O . MET A 1 104 ? -9.958 -5.627 1.574 1.00 87.38 104 MET A O 1
ATOM 783 N N . VAL A 1 105 ? -8.154 -6.641 2.435 1.00 88.31 105 VAL A N 1
ATOM 784 C CA . VAL A 1 105 ? -7.591 -7.054 1.148 1.00 88.31 105 VAL A CA 1
ATOM 785 C C . VAL A 1 105 ? -6.989 -8.435 1.302 1.00 88.31 105 VAL A C 1
ATOM 787 O O . VAL A 1 105 ? -6.103 -8.612 2.134 1.00 88.31 105 VAL A O 1
ATOM 790 N N . ASN A 1 106 ? -7.413 -9.371 0.458 1.00 91.38 106 ASN A N 1
ATO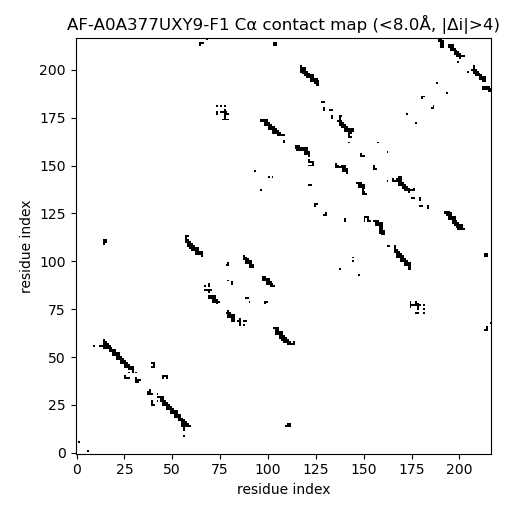M 791 C CA . ASN A 1 106 ? -6.664 -10.596 0.206 1.00 91.38 106 ASN A CA 1
ATOM 792 C C . ASN A 1 106 ? -5.728 -10.353 -0.977 1.00 91.38 106 ASN A C 1
ATOM 794 O O . ASN A 1 106 ? -6.037 -9.570 -1.875 1.00 91.38 106 ASN A O 1
ATOM 798 N N . TYR A 1 107 ? -4.587 -11.020 -1.025 1.00 93.25 107 TYR A N 1
ATOM 799 C CA . TYR A 1 107 ? -3.702 -10.958 -2.173 1.00 93.25 107 TYR A CA 1
ATOM 800 C C . TYR A 1 107 ? -2.908 -12.242 -2.360 1.00 93.25 107 TYR A C 1
ATOM 802 O O . TYR A 1 107 ? -2.625 -12.987 -1.431 1.00 93.25 107 TYR A O 1
ATOM 810 N N . THR A 1 108 ? -2.507 -12.476 -3.604 1.00 94.50 108 THR A N 1
ATOM 811 C CA . THR A 1 108 ? -1.505 -13.485 -3.946 1.00 94.50 108 THR A CA 1
ATOM 812 C C . THR A 1 108 ? -0.272 -12.783 -4.475 1.00 94.50 108 THR A C 1
ATOM 814 O O . THR A 1 108 ? -0.380 -11.988 -5.414 1.00 94.50 108 THR A O 1
ATOM 817 N N . LEU A 1 109 ? 0.889 -13.101 -3.908 1.00 94.25 109 LEU A N 1
ATO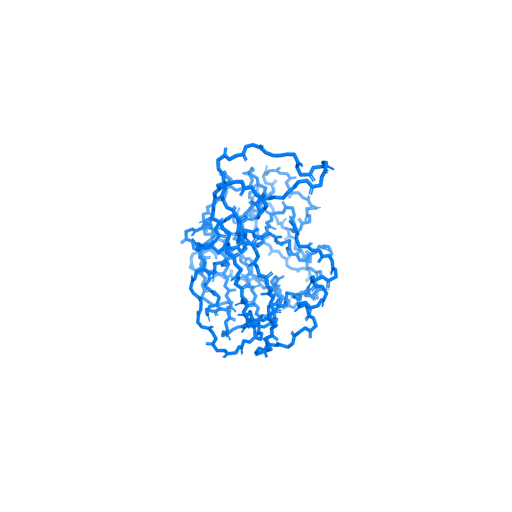M 818 C CA . LEU A 1 109 ? 2.175 -12.593 -4.362 1.00 94.25 109 LEU A CA 1
ATOM 819 C C . LEU A 1 109 ? 3.048 -13.738 -4.880 1.00 94.25 109 LEU A C 1
ATOM 821 O O . LEU A 1 109 ? 3.573 -14.538 -4.113 1.00 94.25 109 LEU A O 1
ATOM 825 N N . GLN A 1 110 ? 3.229 -13.793 -6.195 1.00 94.75 110 GLN A N 1
ATOM 826 C CA . GLN A 1 110 ? 4.194 -14.679 -6.838 1.00 94.75 110 GLN A CA 1
ATOM 827 C C . GLN A 1 110 ? 5.495 -13.917 -7.076 1.00 94.75 110 GLN A C 1
ATOM 829 O O . GLN A 1 110 ? 5.470 -12.777 -7.540 1.00 94.75 110 GLN A O 1
ATOM 834 N N . THR A 1 111 ? 6.641 -14.530 -6.793 1.00 94.94 111 THR A N 1
ATOM 835 C CA . THR A 1 111 ? 7.954 -13.900 -6.980 1.00 94.94 111 THR A CA 1
ATOM 836 C C . THR A 1 111 ? 9.013 -14.929 -7.356 1.00 94.94 111 THR A C 1
ATOM 838 O O . THR A 1 111 ? 8.960 -16.070 -6.910 1.00 94.94 111 THR A O 1
ATOM 841 N N . ASN A 1 112 ? 9.993 -14.518 -8.160 1.00 94.25 112 ASN A N 1
ATOM 842 C CA . ASN A 1 112 ? 11.181 -15.311 -8.480 1.00 94.25 112 ASN A CA 1
ATOM 843 C C . ASN A 1 112 ? 12.301 -15.171 -7.426 1.00 94.25 112 ASN A C 1
ATOM 845 O O . ASN A 1 112 ? 13.446 -15.514 -7.703 1.00 94.25 112 ASN A O 1
ATOM 849 N N . GLY A 1 113 ? 11.995 -14.609 -6.252 1.00 91.69 113 GLY A N 1
ATOM 850 C CA . GLY A 1 113 ? 12.965 -14.353 -5.186 1.00 91.69 113 GLY A CA 1
ATOM 851 C C . GLY A 1 113 ? 13.546 -12.936 -5.177 1.00 91.69 113 GLY A C 1
ATOM 852 O O . GLY A 1 113 ? 14.307 -12.615 -4.265 1.00 91.69 113 GLY A O 1
ATOM 853 N N . LEU A 1 114 ? 13.167 -12.059 -6.119 1.00 91.81 114 LEU A N 1
ATOM 854 C CA . LEU A 1 114 ? 13.607 -10.658 -6.134 1.00 91.81 114 LEU A CA 1
ATOM 855 C C . LEU A 1 114 ? 13.350 -9.979 -4.785 1.00 91.81 114 LEU A C 1
ATOM 857 O O . LEU A 1 114 ? 12.214 -9.931 -4.316 1.00 91.81 114 LEU A O 1
ATOM 861 N N . SER A 1 115 ? 14.385 -9.385 -4.198 1.00 92.50 115 SER A N 1
ATOM 862 C CA . SER A 1 115 ? 14.259 -8.489 -3.049 1.00 92.50 115 SER A CA 1
ATOM 863 C C . SER A 1 115 ? 13.978 -7.061 -3.522 1.00 92.50 115 SER A C 1
ATOM 865 O O . SER A 1 115 ? 14.694 -6.548 -4.379 1.00 92.50 115 SER A O 1
ATOM 867 N N . ASN A 1 116 ? 12.945 -6.416 -2.978 1.00 90.25 116 ASN A N 1
ATOM 868 C CA . ASN A 1 116 ? 12.635 -5.019 -3.269 1.00 90.25 116 ASN A CA 1
ATOM 869 C C . ASN A 1 116 ? 12.136 -4.307 -2.006 1.00 90.25 116 ASN A C 1
ATOM 871 O O . ASN A 1 116 ? 11.133 -4.701 -1.410 1.00 90.25 116 ASN A O 1
ATOM 875 N N . THR A 1 117 ? 12.849 -3.255 -1.610 1.00 93.62 117 THR A N 1
ATOM 876 C CA . THR A 1 117 ? 12.490 -2.390 -0.478 1.00 93.62 117 THR A CA 1
ATOM 877 C C . THR A 1 117 ? 11.957 -1.031 -0.917 1.00 93.62 117 THR A C 1
ATOM 879 O O . THR A 1 117 ? 11.414 -0.321 -0.086 1.00 93.62 117 THR A O 1
ATOM 882 N N . SER A 1 118 ? 12.087 -0.670 -2.196 1.00 91.75 118 SER A N 1
ATOM 883 C CA . SER A 1 118 ? 11.648 0.623 -2.736 1.00 91.75 118 SER A CA 1
ATOM 884 C C . SER A 1 118 ? 10.143 0.701 -2.974 1.00 91.75 118 SER A C 1
ATOM 886 O O . SER A 1 118 ? 9.600 1.796 -3.096 1.00 91.75 118 SER A O 1
ATOM 888 N N . ILE A 1 119 ? 9.468 -0.446 -3.089 1.00 91.00 119 ILE A N 1
ATOM 889 C CA . ILE A 1 119 ? 8.012 -0.523 -3.222 1.00 91.00 119 ILE A CA 1
ATOM 890 C C . ILE A 1 119 ? 7.400 -0.535 -1.825 1.00 91.00 119 ILE A C 1
ATOM 892 O O . ILE A 1 119 ? 7.538 -1.513 -1.088 1.00 91.00 119 ILE A O 1
ATOM 896 N N . HIS A 1 120 ? 6.720 0.551 -1.488 1.00 93.75 120 HIS A N 1
ATOM 897 C CA . HIS A 1 120 ? 6.022 0.769 -0.231 1.00 93.75 120 HIS A CA 1
ATOM 898 C C . HIS A 1 120 ? 4.515 0.615 -0.429 1.00 93.75 120 HIS A C 1
ATOM 900 O O . HIS A 1 120 ? 3.967 1.094 -1.421 1.00 93.75 120 HIS A O 1
ATOM 906 N N . ILE A 1 121 ? 3.853 -0.017 0.537 1.00 92.56 121 ILE A N 1
ATOM 907 C CA . ILE A 1 121 ? 2.407 -0.218 0.594 1.00 92.56 121 ILE A CA 1
ATOM 908 C C . ILE A 1 121 ? 1.879 0.345 1.903 1.00 92.56 121 ILE A C 1
ATOM 910 O O . ILE A 1 121 ? 2.357 -0.015 2.983 1.00 92.56 121 ILE A O 1
ATOM 914 N N . PHE A 1 122 ? 0.875 1.205 1.809 1.00 93.69 122 PHE A N 1
ATOM 915 C CA . PHE A 1 12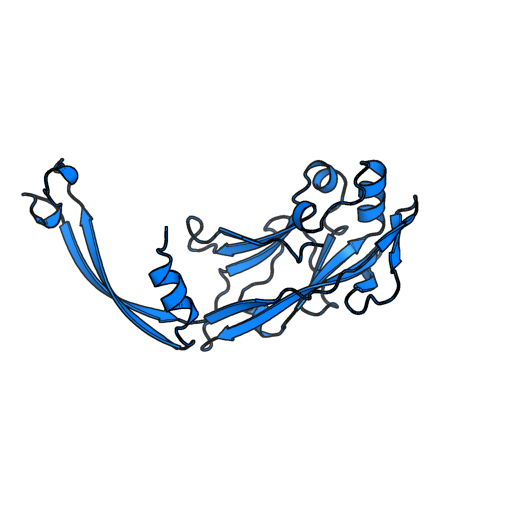2 ? 0.231 1.817 2.965 1.00 93.69 122 PHE A CA 1
ATOM 916 C C . PHE A 1 122 ? -1.183 2.287 2.605 1.00 93.69 122 PHE A C 1
ATOM 918 O O . PHE A 1 122 ? -1.441 2.652 1.455 1.00 93.69 122 PHE A O 1
ATOM 925 N N . PRO A 1 123 ? -2.130 2.270 3.553 1.00 91.75 123 PRO A N 1
ATOM 926 C CA . PRO A 1 123 ? -3.415 2.925 3.371 1.00 91.75 123 PRO A CA 1
ATOM 927 C C . PRO A 1 123 ? -3.288 4.448 3.519 1.00 91.75 123 PRO A C 1
ATOM 929 O O . PRO A 1 123 ? -2.378 4.954 4.176 1.00 91.75 123 PRO A O 1
ATOM 932 N N . ALA A 1 124 ? -4.230 5.189 2.947 1.00 89.12 124 ALA A N 1
ATOM 933 C CA . ALA A 1 124 ? -4.342 6.629 3.108 1.00 89.12 124 ALA A CA 1
ATOM 934 C C . ALA A 1 124 ? -5.807 7.073 3.151 1.00 89.12 124 ALA A C 1
ATOM 936 O O . ALA A 1 124 ? -6.632 6.632 2.348 1.00 89.12 124 ALA A O 1
ATOM 937 N N . ASN A 1 125 ? -6.113 7.991 4.070 1.00 85.62 125 ASN A N 1
ATOM 938 C CA . ASN A 1 125 ? -7.434 8.602 4.174 1.00 85.62 125 ASN A CA 1
ATOM 939 C C . ASN A 1 125 ? -7.744 9.427 2.920 1.00 85.62 125 ASN A C 1
ATOM 941 O O . ASN A 1 125 ? -6.931 10.236 2.469 1.00 85.62 125 ASN A O 1
ATOM 945 N N . ARG A 1 126 ? -8.940 9.226 2.371 1.00 84.94 126 ARG A N 1
ATOM 946 C CA . ARG A 1 126 ? -9.463 9.944 1.200 1.00 84.94 126 ARG A CA 1
ATOM 947 C C . ARG A 1 126 ? -10.389 11.087 1.602 1.00 84.94 126 ARG A C 1
ATOM 949 O O . ARG A 1 126 ? -10.498 12.063 0.866 1.00 84.94 126 ARG A O 1
ATOM 956 N N . ASN A 1 127 ? -11.004 10.992 2.778 1.00 88.12 127 ASN A N 1
ATOM 957 C CA . ASN A 1 127 ? -11.833 12.048 3.341 1.00 88.12 127 ASN A CA 1
ATOM 958 C C . ASN A 1 127 ? -10.968 13.024 4.158 1.00 88.12 127 ASN A C 1
ATOM 960 O O . ASN A 1 127 ? -10.465 12.663 5.222 1.00 88.12 127 ASN A O 1
ATOM 964 N N . SER A 1 128 ? -10.777 14.247 3.657 1.00 87.50 128 SER A N 1
ATOM 965 C CA . SER A 1 128 ? -9.919 15.258 4.292 1.00 87.50 128 SER A CA 1
ATOM 966 C C . SER A 1 128 ? -10.455 15.727 5.646 1.00 87.50 128 SER A C 1
ATOM 968 O O . SER A 1 128 ? -9.678 15.840 6.589 1.00 87.50 128 SER A O 1
ATOM 970 N N . SER A 1 129 ? -11.769 15.938 5.771 1.00 89.88 129 SER A N 1
ATOM 971 C CA . SER A 1 129 ? -12.407 16.338 7.032 1.00 89.88 129 SER A CA 1
ATOM 972 C C . SER A 1 129 ? -12.183 15.300 8.130 1.00 89.88 129 SER A C 1
ATOM 974 O O . SER A 1 129 ? -11.784 15.648 9.239 1.00 89.88 129 SER A O 1
ATOM 976 N N . LEU A 1 130 ? -12.367 14.018 7.806 1.00 90.56 130 LEU A N 1
ATOM 977 C CA . LEU A 1 130 ? -12.104 12.919 8.727 1.00 90.56 130 LEU A CA 1
ATOM 978 C C . LEU A 1 130 ? -10.610 12.791 9.027 1.00 90.56 130 LEU A C 1
ATOM 980 O O . LEU A 1 130 ? -10.238 12.660 10.188 1.00 90.56 130 LEU A O 1
ATOM 984 N N . ALA A 1 131 ? -9.749 12.886 8.009 1.00 90.06 131 ALA A N 1
ATOM 985 C CA . ALA A 1 131 ? -8.298 12.808 8.175 1.00 90.06 131 ALA A CA 1
ATOM 986 C C . ALA A 1 131 ? -7.752 13.882 9.127 1.00 90.06 131 ALA A C 1
ATOM 988 O O . ALA A 1 131 ? -6.808 13.612 9.861 1.00 90.06 131 ALA A O 1
ATOM 989 N N . SER A 1 132 ? -8.341 15.080 9.128 1.00 91.38 132 SER A N 1
ATOM 990 C CA . SER A 1 132 ? -7.984 16.158 10.056 1.00 91.38 132 SER A CA 1
ATOM 991 C C . SER A 1 132 ? -8.572 15.984 11.459 1.00 91.38 132 SER A C 1
ATOM 993 O O . SER A 1 132 ? -8.048 16.571 12.402 1.00 91.38 132 SER A O 1
ATOM 995 N N . ALA A 1 133 ? -9.643 15.201 11.612 1.00 93.50 133 ALA A N 1
ATOM 996 C CA . ALA A 1 133 ? -10.320 14.981 12.890 1.00 93.50 133 ALA A CA 1
ATOM 997 C C . ALA A 1 133 ? -9.758 13.788 13.689 1.00 93.50 133 ALA A C 1
ATOM 999 O O . ALA A 1 133 ? -9.952 13.716 14.904 1.00 93.50 133 ALA A O 1
ATOM 1000 N N . VAL A 1 134 ? -9.078 12.847 13.027 1.00 94.12 134 VAL A N 1
ATOM 1001 C CA . VAL A 1 134 ? -8.567 11.610 13.641 1.00 94.12 134 VAL A CA 1
ATOM 1002 C C . VAL A 1 134 ? -7.050 11.648 13.840 1.00 94.12 134 VAL A C 1
ATOM 1004 O O . VAL A 1 134 ? -6.309 12.249 13.066 1.00 94.12 134 VAL A O 1
ATOM 1007 N N . GLY A 1 135 ? -6.560 10.978 14.883 1.00 93.56 135 GLY A N 1
ATOM 1008 C CA . GLY A 1 135 ? -5.130 10.811 15.130 1.00 93.56 135 GLY A CA 1
ATOM 1009 C C . GLY A 1 135 ? -4.512 9.680 14.299 1.00 93.56 135 GLY A C 1
ATOM 1010 O O . GLY A 1 135 ? -5.192 8.753 13.870 1.00 93.56 135 GLY A O 1
ATOM 1011 N N . ALA A 1 136 ? -3.182 9.682 14.152 1.00 92.12 136 ALA A N 1
ATOM 1012 C CA . ALA A 1 136 ? -2.454 8.687 13.344 1.00 92.12 136 ALA A CA 1
ATOM 1013 C C . ALA A 1 136 ? -2.658 7.217 13.776 1.00 92.12 136 ALA A C 1
ATOM 1015 O O . ALA A 1 136 ? -2.429 6.305 12.993 1.00 92.12 136 ALA A O 1
ATOM 1016 N N . TYR A 1 137 ? -3.067 6.976 15.023 1.00 95.69 137 TYR A N 1
ATOM 1017 C CA . TYR A 1 137 ? -3.340 5.637 15.561 1.00 95.69 137 TYR A CA 1
ATOM 1018 C C . TYR A 1 137 ? -4.833 5.282 15.602 1.00 95.69 137 TYR A C 1
ATOM 1020 O O . TYR A 1 137 ? -5.189 4.177 16.021 1.00 95.69 137 TYR A O 1
ATOM 1028 N N . ASP A 1 138 ? -5.706 6.215 15.220 1.00 95.31 138 ASP A N 1
ATOM 1029 C CA . ASP A 1 138 ? -7.135 5.939 15.074 1.00 95.31 138 ASP A CA 1
ATOM 1030 C C . ASP A 1 138 ? -7.418 5.097 13.835 1.00 95.31 138 ASP A C 1
ATOM 1032 O O . ASP A 1 138 ? -8.418 4.392 13.789 1.00 95.31 138 ASP A O 1
ATOM 1036 N N . MET A 1 139 ? -6.488 5.100 12.883 1.00 95.38 139 MET A N 1
ATOM 1037 C CA . MET A 1 139 ? -6.416 4.110 11.827 1.00 95.38 139 MET A CA 1
ATOM 1038 C C . MET A 1 139 ? -5.046 3.430 11.879 1.00 95.38 139 MET A C 1
ATOM 1040 O O . MET A 1 139 ? -4.014 4.093 11.979 1.00 95.38 139 MET A O 1
ATOM 1044 N N . GLN A 1 140 ? -5.017 2.102 11.834 1.00 97.19 140 GLN A N 1
ATOM 1045 C CA . GLN A 1 140 ? -3.779 1.317 11.812 1.00 97.19 140 GLN A CA 1
ATOM 1046 C C . GLN A 1 140 ? -3.902 0.191 10.791 1.00 97.19 140 GLN A C 1
ATOM 1048 O O . GLN A 1 140 ? -5.005 -0.199 10.426 1.00 97.19 140 GLN A O 1
ATOM 1053 N N . PHE A 1 141 ? -2.784 -0.355 10.329 1.00 96.81 141 PHE A N 1
ATOM 1054 C CA . PHE A 1 141 ? -2.783 -1.448 9.363 1.00 96.81 141 PHE A CA 1
ATOM 1055 C C . PHE A 1 141 ? -1.750 -2.509 9.705 1.00 96.81 141 PHE A C 1
ATOM 1057 O O . PHE A 1 141 ? -0.758 -2.249 10.390 1.00 96.81 141 PHE A O 1
ATOM 1064 N N . SER A 1 142 ? -2.020 -3.727 9.251 1.00 97.06 142 SER A N 1
ATOM 1065 C CA . SER A 1 142 ? -1.234 -4.907 9.580 1.00 97.06 142 SER A CA 1
ATOM 1066 C C . SER A 1 142 ? -1.259 -5.917 8.442 1.00 97.06 142 SER A C 1
ATOM 1068 O O . SER A 1 142 ? -2.265 -6.049 7.754 1.00 97.06 142 SER A O 1
ATOM 1070 N N . LEU A 1 143 ? -0.178 -6.678 8.279 1.00 96.56 143 LEU A N 1
ATOM 1071 C CA . LEU A 1 143 ? -0.168 -7.856 7.405 1.00 96.56 143 LEU A CA 1
ATOM 1072 C C . LEU A 1 143 ? -0.608 -9.138 8.127 1.00 96.56 143 LEU A C 1
ATOM 1074 O O . LEU A 1 143 ? -0.926 -10.121 7.476 1.00 96.56 143 LEU A O 1
ATOM 1078 N N . ASN A 1 144 ? -0.622 -9.168 9.460 1.00 94.56 144 ASN A N 1
ATOM 1079 C CA . ASN A 1 144 ? -0.864 -10.395 10.233 1.00 94.56 144 ASN A CA 1
ATOM 1080 C C . ASN A 1 144 ? -1.987 -10.259 11.279 1.00 94.56 144 ASN A C 1
ATOM 1082 O O . ASN A 1 144 ? -2.268 -11.210 12.001 1.00 94.56 144 ASN A O 1
ATOM 1086 N N . GLY A 1 145 ? -2.602 -9.078 11.396 1.00 93.94 145 GLY A N 1
ATOM 1087 C CA . GLY A 1 145 ? -3.667 -8.790 12.364 1.00 93.94 145 GLY A CA 1
ATOM 1088 C C . GLY A 1 145 ? -3.198 -8.644 13.821 1.00 93.94 145 GLY A C 1
ATOM 1089 O O . GLY A 1 145 ? -4.035 -8.526 14.724 1.00 93.94 145 GLY A O 1
ATOM 1090 N N . SER A 1 146 ? -1.882 -8.636 14.058 1.00 93.69 146 SER A N 1
ATOM 1091 C CA . SER A 1 146 ? -1.259 -8.636 15.393 1.00 93.69 146 SER A CA 1
ATOM 1092 C C . SER A 1 146 ? -0.191 -7.551 15.561 1.00 93.69 146 SER A C 1
ATOM 1094 O O . SER A 1 146 ? -0.081 -6.953 16.627 1.00 93.69 146 SER A O 1
ATOM 1096 N N . SER A 1 147 ? 0.581 -7.264 14.514 1.00 95.81 147 SER A N 1
ATOM 1097 C CA . SER A 1 147 ? 1.608 -6.219 14.478 1.00 95.81 147 SER A CA 1
ATOM 1098 C C . SER A 1 147 ? 1.088 -5.041 13.669 1.00 95.81 147 SER A C 1
ATOM 1100 O O . SER A 1 147 ? 0.869 -5.176 12.465 1.00 95.81 147 SER A O 1
ATOM 1102 N N . TRP A 1 148 ? 0.882 -3.903 14.323 1.00 97.38 148 TRP A N 1
ATOM 1103 C CA . TRP A 1 148 ? 0.150 -2.774 13.757 1.00 97.38 148 TRP A CA 1
ATOM 1104 C C . TRP A 1 148 ? 1.060 -1.573 13.518 1.00 97.38 148 TRP A C 1
ATOM 1106 O O . TRP A 1 148 ? 1.888 -1.233 14.364 1.00 97.38 148 TRP A O 1
ATOM 1116 N N . LYS A 1 149 ? 0.896 -0.933 12.360 1.00 97.56 149 LYS A N 1
ATOM 1117 C CA . LYS A 1 149 ? 1.538 0.335 12.005 1.00 97.56 149 LYS A CA 1
ATOM 1118 C C . LYS A 1 149 ? 0.464 1.431 11.927 1.00 97.56 149 LYS A C 1
ATOM 1120 O O . LYS A 1 149 ? -0.604 1.173 11.368 1.00 97.56 149 LYS A O 1
ATOM 1125 N N . PRO A 1 150 ? 0.702 2.632 12.478 1.00 96.75 150 PRO A N 1
ATOM 1126 C CA . PRO A 1 150 ? -0.229 3.749 12.348 1.00 96.75 150 PRO A CA 1
ATOM 1127 C C . PRO A 1 150 ? -0.324 4.229 10.901 1.00 96.75 150 PRO A C 1
ATOM 1129 O O . PRO A 1 150 ? 0.649 4.166 10.150 1.00 96.75 150 PRO A O 1
ATOM 1132 N N . VAL A 1 151 ? -1.489 4.738 10.511 1.00 94.44 151 VAL A N 1
ATOM 1133 C CA . VAL A 1 151 ? -1.682 5.355 9.196 1.00 94.44 151 VAL A CA 1
ATOM 1134 C C . VAL A 1 151 ? -1.237 6.811 9.262 1.00 94.44 151 VAL A C 1
ATOM 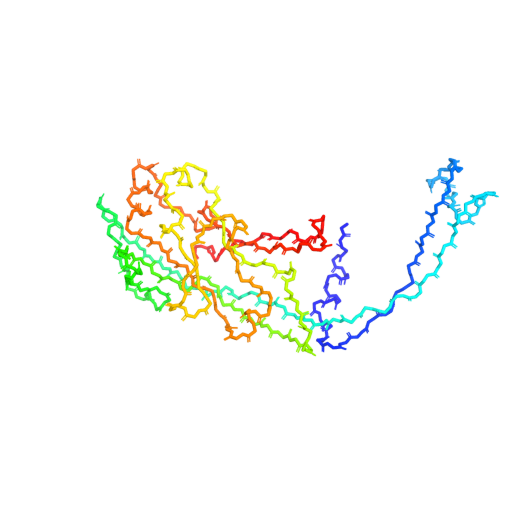1136 O O . VAL A 1 151 ? -1.867 7.642 9.910 1.00 94.44 151 VAL A O 1
ATOM 1139 N N . SER A 1 152 ? -0.128 7.126 8.591 1.00 90.94 152 SER A N 1
ATOM 1140 C CA . SER A 1 152 ? 0.409 8.489 8.520 1.00 90.94 152 SER A CA 1
ATOM 1141 C C . SER A 1 152 ? 1.152 8.705 7.205 1.00 90.94 152 SER A C 1
ATOM 1143 O O . SER A 1 152 ? 2.381 8.646 7.142 1.00 90.94 152 SER A O 1
ATOM 1145 N N . ASN A 1 153 ? 0.385 8.925 6.132 1.00 84.06 153 ASN A N 1
ATOM 1146 C CA . ASN A 1 153 ? 0.903 9.118 4.776 1.00 84.06 153 ASN A CA 1
ATOM 1147 C C . ASN A 1 153 ? 1.982 8.070 4.432 1.00 84.06 153 ASN A C 1
ATOM 1149 O O . ASN A 1 153 ? 1.730 6.876 4.530 1.00 84.06 153 ASN A O 1
ATOM 1153 N N . THR A 1 154 ? 3.186 8.516 4.072 1.00 88.75 154 THR A N 1
ATOM 1154 C CA . THR A 1 154 ? 4.326 7.669 3.695 1.00 88.75 154 THR A CA 1
ATOM 1155 C C . THR A 1 154 ? 5.275 7.368 4.858 1.00 88.75 154 THR A C 1
ATOM 1157 O O . THR A 1 154 ? 6.310 6.743 4.641 1.00 88.75 154 THR A O 1
ATOM 1160 N N . ALA A 1 155 ? 4.990 7.834 6.080 1.00 93.44 155 ALA A N 1
ATOM 1161 C CA . ALA A 1 155 ? 5.886 7.644 7.226 1.00 93.44 155 ALA A CA 1
ATOM 1162 C C . ALA A 1 155 ? 5.921 6.183 7.700 1.00 93.44 155 ALA A C 1
ATOM 1164 O O . ALA A 1 155 ? 6.945 5.716 8.194 1.00 93.44 155 ALA A O 1
ATOM 1165 N N . TYR A 1 156 ? 4.813 5.462 7.518 1.00 95.75 156 TYR A N 1
ATOM 1166 C CA . TYR A 1 156 ? 4.688 4.050 7.856 1.00 95.75 156 TYR A CA 1
ATOM 1167 C C . TYR A 1 156 ? 4.177 3.284 6.644 1.00 95.75 156 TYR A C 1
ATOM 1169 O O . TYR A 1 156 ? 3.186 3.666 6.029 1.00 95.75 156 TYR A O 1
ATOM 1177 N N . TYR A 1 157 ? 4.850 2.186 6.322 1.00 96.00 157 TYR A N 1
ATOM 1178 C CA . TYR A 1 157 ? 4.544 1.339 5.176 1.00 96.00 157 TYR A CA 1
ATOM 1179 C C . TYR A 1 157 ? 5.017 -0.090 5.429 1.00 96.00 157 TYR A C 1
ATOM 1181 O O . TYR A 1 157 ? 5.836 -0.343 6.318 1.00 96.00 157 TYR A O 1
ATOM 1189 N N . TYR A 1 158 ? 4.508 -1.024 4.634 1.00 96.19 158 TYR A N 1
ATOM 1190 C CA . TYR A 1 158 ? 5.155 -2.309 4.398 1.00 96.19 158 TYR A CA 1
ATOM 1191 C C . TYR A 1 158 ? 5.893 -2.264 3.068 1.00 96.19 158 TYR A C 1
ATOM 1193 O O . TYR A 1 158 ? 5.413 -1.690 2.096 1.00 96.19 158 TYR A O 1
ATOM 1201 N N . THR A 1 159 ? 7.068 -2.863 3.025 1.00 95.38 159 THR A N 1
ATOM 1202 C CA . THR A 1 159 ? 7.809 -3.089 1.792 1.00 95.38 159 THR A CA 1
ATOM 1203 C C . THR A 1 159 ? 7.237 -4.282 1.033 1.00 95.38 159 THR A C 1
ATOM 1205 O O . THR A 1 159 ? 6.610 -5.175 1.610 1.00 95.38 159 THR A O 1
ATOM 1208 N N . PHE A 1 160 ? 7.530 -4.359 -0.263 1.00 93.00 160 PHE A N 1
ATOM 1209 C CA . PHE A 1 160 ? 7.254 -5.549 -1.071 1.00 93.00 160 PHE A CA 1
ATOM 1210 C C . PHE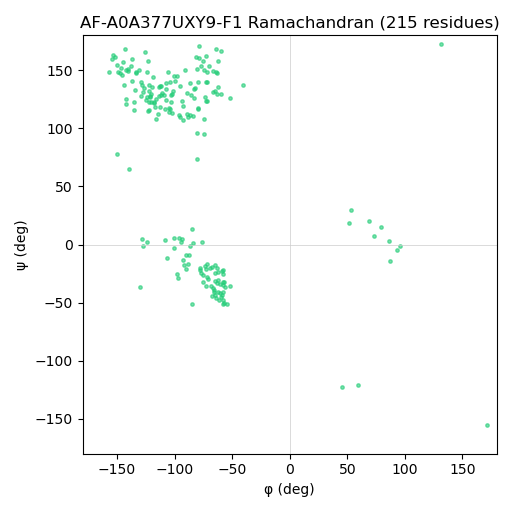 A 1 160 ? 7.824 -6.835 -0.450 1.00 93.00 160 PHE A C 1
ATOM 1212 O O . PHE A 1 160 ? 7.209 -7.895 -0.534 1.00 93.00 160 PHE A O 1
ATOM 1219 N N . ASN A 1 161 ? 8.985 -6.754 0.203 1.00 95.38 161 ASN A N 1
ATOM 1220 C CA . ASN A 1 161 ? 9.570 -7.893 0.902 1.00 95.38 161 ASN A CA 1
ATOM 1221 C C . ASN A 1 161 ? 8.729 -8.367 2.090 1.00 95.38 161 ASN A C 1
ATOM 1223 O O . ASN A 1 161 ? 8.545 -9.571 2.244 1.00 95.38 161 ASN A O 1
ATOM 1227 N N . GLU A 1 162 ? 8.205 -7.445 2.899 1.00 95.94 162 GLU A N 1
ATOM 1228 C CA . GLU A 1 162 ? 7.338 -7.786 4.034 1.00 95.94 162 GLU A CA 1
ATOM 1229 C C . GLU A 1 162 ? 6.017 -8.418 3.571 1.00 95.94 162 GLU A C 1
ATOM 1231 O O . GLU A 1 162 ? 5.508 -9.306 4.243 1.00 95.94 162 GLU A O 1
ATOM 1236 N N . MET A 1 163 ? 5.493 -8.045 2.397 1.00 94.69 163 MET A N 1
ATOM 1237 C CA . MET A 1 163 ? 4.284 -8.675 1.842 1.00 94.69 163 MET A CA 1
ATOM 1238 C C . MET A 1 163 ? 4.457 -10.159 1.494 1.00 94.69 163 MET A C 1
ATOM 1240 O O . MET A 1 163 ? 3.473 -10.866 1.339 1.00 94.69 163 MET A O 1
ATOM 1244 N N . LYS A 1 164 ? 5.684 -10.673 1.359 1.00 94.62 164 LYS A N 1
ATOM 1245 C CA . LYS A 1 164 ? 5.900 -12.089 1.007 1.00 94.62 164 LYS A CA 1
ATOM 1246 C C . LYS A 1 164 ? 5.501 -13.061 2.117 1.00 94.62 164 LYS A C 1
ATOM 1248 O O . LYS A 1 164 ? 5.323 -14.240 1.834 1.00 94.62 164 LYS A O 1
ATOM 1253 N N . SER A 1 165 ? 5.416 -12.597 3.363 1.00 92.94 165 SER A N 1
ATOM 1254 C CA . SER A 1 165 ? 5.102 -13.433 4.528 1.00 92.94 165 SER A CA 1
ATOM 1255 C C . SER A 1 165 ? 3.614 -13.460 4.885 1.00 92.94 165 SER A C 1
ATOM 1257 O O . SER A 1 165 ? 3.246 -14.037 5.906 1.00 92.94 165 SER A O 1
ATOM 1259 N N . SER A 1 166 ? 2.763 -12.832 4.074 1.00 94.88 166 SER A N 1
ATOM 1260 C CA . SER A 1 166 ? 1.325 -12.756 4.298 1.00 94.88 166 SER A CA 1
ATOM 1261 C C . SER A 1 166 ? 0.561 -12.831 2.973 1.00 94.88 166 SER A C 1
ATOM 1263 O O . SER A 1 166 ? 1.133 -12.753 1.889 1.00 94.88 166 SER A O 1
ATOM 1265 N N . ASP A 1 167 ? -0.745 -13.017 3.079 1.00 94.06 167 ASP A N 1
ATOM 1266 C CA . ASP A 1 167 ? -1.721 -13.035 1.995 1.00 94.06 167 ASP A CA 1
ATOM 1267 C C . ASP A 1 167 ? -2.840 -12.004 2.208 1.00 94.06 167 ASP A C 1
ATOM 1269 O O . ASP A 1 167 ? -3.788 -11.943 1.429 1.00 94.06 167 ASP A O 1
ATOM 1273 N N . SER A 1 168 ? -2.763 -11.212 3.281 1.00 92.88 168 SER A N 1
ATOM 1274 C CA . SER A 1 168 ? -3.861 -10.364 3.730 1.00 92.88 168 SER A CA 1
ATOM 1275 C C . SER A 1 168 ? -3.364 -9.017 4.250 1.00 92.88 168 SER A C 1
ATOM 1277 O O . SER A 1 168 ? -2.269 -8.903 4.805 1.00 92.88 168 SER A O 1
ATOM 1279 N N . ILE A 1 169 ? -4.186 -7.979 4.104 1.00 93.56 169 ILE A N 1
ATOM 1280 C CA . ILE A 1 169 ? -3.985 -6.677 4.744 1.00 93.56 169 ILE A CA 1
ATOM 1281 C C . ILE A 1 169 ? -5.193 -6.381 5.624 1.00 93.56 169 ILE A C 1
ATOM 1283 O O . ILE A 1 169 ? -6.333 -6.332 5.159 1.00 93.56 169 ILE A O 1
ATOM 1287 N N . TYR A 1 170 ? -4.919 -6.157 6.901 1.00 94.44 170 TYR A N 1
ATOM 1288 C CA . TYR A 1 170 ? -5.892 -5.775 7.907 1.00 94.44 170 TYR A CA 1
ATOM 1289 C C . TYR A 1 170 ? -5.818 -4.275 8.152 1.00 94.44 170 TYR A C 1
ATOM 1291 O O . TYR A 1 170 ? -4.731 -3.692 8.152 1.00 94.44 170 TYR A O 1
ATOM 1299 N N . VAL A 1 171 ? -6.966 -3.665 8.416 1.00 94.69 171 VAL A N 1
ATOM 1300 C CA . VAL A 1 171 ? -7.075 -2.271 8.842 1.00 94.69 171 VAL A CA 1
ATOM 1301 C C . VAL A 1 171 ? -7.886 -2.220 10.122 1.00 94.69 171 VAL A C 1
ATOM 1303 O O . VAL A 1 171 ? -8.912 -2.881 10.250 1.00 94.69 171 VAL A O 1
ATOM 1306 N N . PHE A 1 172 ? -7.392 -1.453 11.078 1.00 96.06 172 PHE A N 1
ATOM 1307 C CA . PHE A 1 172 ? -8.047 -1.166 12.335 1.00 96.06 172 PHE A CA 1
ATOM 1308 C C . PHE A 1 172 ? -8.546 0.270 12.340 1.00 96.06 172 PHE A C 1
ATOM 1310 O O . PHE A 1 172 ? -7.813 1.172 11.935 1.00 96.06 172 PHE A O 1
ATOM 1317 N N . PHE A 1 173 ? -9.748 0.457 12.870 1.00 94.88 173 PHE A N 1
ATOM 1318 C CA . PHE A 1 173 ? -10.398 1.736 13.109 1.00 94.88 173 PHE A CA 1
ATOM 1319 C C . PHE A 1 173 ? -10.736 1.835 14.596 1.00 94.88 173 PHE A C 1
ATOM 1321 O O . PHE A 1 173 ? -11.423 0.965 15.136 1.00 94.88 173 PHE A O 1
ATOM 1328 N N . SER A 1 174 ? -10.246 2.868 15.276 1.00 96.56 174 SER A N 1
ATOM 1329 C CA . SER A 1 174 ? -10.529 3.081 16.696 1.00 96.56 174 SER A CA 1
ATOM 1330 C C . SER A 1 174 ? -11.966 3.548 16.919 1.00 96.56 174 SER A C 1
ATOM 1332 O O . SER A 1 174 ? -12.614 4.090 16.025 1.00 96.56 174 SER A O 1
ATOM 1334 N N . SER A 1 175 ? -12.459 3.436 18.150 1.00 95.31 175 SER A N 1
ATOM 1335 C CA . SER A 1 175 ? -13.739 4.051 18.514 1.00 95.31 175 SER A CA 1
ATOM 1336 C C . SER A 1 175 ? -13.754 5.567 18.288 1.00 95.31 175 SER A C 1
ATOM 1338 O O . SER A 1 175 ? -14.778 6.119 17.897 1.00 95.31 175 SER A O 1
ATOM 1340 N N . ASN A 1 176 ? -12.616 6.257 18.455 1.00 95.81 176 ASN A N 1
ATOM 1341 C CA . ASN A 1 176 ? -12.534 7.684 18.136 1.00 95.81 176 ASN A CA 1
ATOM 1342 C C . ASN A 1 176 ? -12.686 7.940 16.630 1.00 95.81 176 ASN A C 1
ATOM 1344 O O . ASN A 1 176 ? -13.364 8.892 16.263 1.00 95.81 176 ASN A O 1
ATOM 1348 N N . PHE A 1 177 ? -12.136 7.082 15.762 1.00 94.44 177 PHE A N 1
ATOM 1349 C CA . PHE A 1 177 ? -12.351 7.177 14.314 1.00 94.44 177 PHE A CA 1
ATOM 1350 C C . PHE A 1 177 ? -13.848 7.191 13.983 1.00 94.44 177 PHE A C 1
ATOM 1352 O O . PHE A 1 177 ? -14.339 8.109 13.326 1.00 94.44 177 PHE A O 1
ATOM 1359 N N . PHE A 1 178 ? -14.589 6.217 14.515 1.00 92.94 178 PHE A N 1
ATOM 1360 C CA . PHE A 1 178 ? -16.032 6.111 14.318 1.00 92.94 178 PHE A CA 1
ATOM 1361 C C . PHE A 1 178 ? -16.803 7.274 14.952 1.00 92.94 178 PHE A C 1
ATOM 1363 O O . PHE A 1 178 ? -17.716 7.815 14.332 1.00 92.94 178 PHE A O 1
ATOM 1370 N N . LYS A 1 179 ? -16.401 7.729 16.143 1.00 93.94 179 LYS A N 1
ATOM 1371 C CA . LYS A 1 179 ? -16.982 8.914 16.786 1.00 93.94 179 LYS A CA 1
ATOM 1372 C C . LYS A 1 179 ? -16.841 10.163 15.912 1.00 93.94 179 LYS A C 1
ATOM 1374 O O . LYS A 1 179 ? -17.796 10.921 15.768 1.00 93.94 179 LYS A O 1
ATOM 1379 N N . GLN A 1 180 ? -15.674 10.371 15.298 1.00 94.44 180 GLN A N 1
ATOM 1380 C CA . GLN A 1 180 ? -15.465 11.501 14.391 1.00 94.44 180 GLN A CA 1
ATOM 1381 C C . GLN A 1 180 ? -16.276 11.367 13.100 1.00 94.44 180 GLN A C 1
ATOM 1383 O O . GLN A 1 180 ? -16.798 12.370 12.624 1.00 94.44 180 GLN A O 1
ATOM 1388 N N . MET A 1 181 ? -16.453 10.153 12.565 1.00 91.31 181 MET A N 1
ATOM 1389 C CA . MET A 1 181 ? -17.367 9.939 11.436 1.00 91.31 181 MET A CA 1
ATOM 1390 C C . MET A 1 181 ? -18.792 10.393 11.771 1.00 91.31 181 MET A C 1
ATOM 1392 O O . MET A 1 181 ? -19.372 11.161 11.005 1.00 91.31 181 MET A O 1
ATOM 1396 N N . VAL A 1 182 ? -19.320 9.990 12.934 1.00 90.56 182 VAL A N 1
ATOM 1397 C CA . VAL A 1 182 ? -20.658 10.397 13.400 1.00 90.56 182 VAL A CA 1
ATOM 1398 C C . VAL A 1 182 ? -20.745 11.915 13.577 1.00 90.56 182 VAL A C 1
ATOM 1400 O O . VAL A 1 182 ? -21.668 12.535 13.053 1.00 90.56 182 VAL A O 1
ATOM 1403 N N . ASN A 1 183 ? -19.765 12.537 14.241 1.00 92.25 183 ASN A N 1
ATOM 1404 C CA . ASN A 1 183 ? -19.737 13.990 14.462 1.00 92.25 183 ASN A CA 1
ATOM 1405 C C . ASN A 1 183 ? -19.709 14.802 13.158 1.00 92.25 183 ASN A C 1
ATOM 1407 O O . ASN A 1 183 ? -20.260 15.897 13.098 1.00 92.25 183 ASN A O 1
ATOM 1411 N N . LEU A 1 184 ? -19.052 14.276 12.123 1.00 91.12 184 LEU A N 1
ATOM 1412 C CA . LEU A 1 184 ? -18.958 14.902 10.804 1.00 91.12 184 LEU A CA 1
ATOM 1413 C C . LEU A 1 184 ? -20.168 14.591 9.907 1.00 91.12 184 LEU A C 1
ATOM 1415 O O . LEU A 1 184 ? -20.194 15.025 8.757 1.00 91.12 184 LEU A O 1
ATOM 1419 N N . GLY A 1 185 ? -21.154 13.831 10.399 1.00 87.56 185 GLY A N 1
ATOM 1420 C CA . GLY A 1 185 ? -22.319 13.411 9.619 1.00 87.56 185 GLY A CA 1
ATOM 1421 C C . GLY A 1 185 ? -21.987 12.411 8.507 1.00 87.56 185 GLY A C 1
ATOM 1422 O O . GLY A 1 185 ? -22.759 12.262 7.561 1.00 87.56 185 GLY A O 1
ATOM 1423 N N . ILE A 1 186 ? -20.843 11.726 8.596 1.00 85.75 186 ILE A N 1
ATOM 1424 C CA . ILE A 1 186 ? -20.420 10.716 7.625 1.00 85.75 186 ILE A CA 1
ATOM 1425 C C . ILE A 1 186 ? -21.152 9.411 7.955 1.00 85.75 186 ILE A C 1
ATOM 1427 O O . ILE A 1 186 ? -20.723 8.636 8.807 1.00 85.75 186 ILE A O 1
ATOM 1431 N N . SER A 1 187 ? -22.265 9.183 7.263 1.00 75.31 187 SER A N 1
ATOM 1432 C CA . SER A 1 187 ? -23.078 7.962 7.317 1.00 75.31 187 SER A CA 1
ATOM 1433 C C . SER A 1 187 ? -23.219 7.366 5.912 1.00 75.31 187 SER A C 1
ATOM 1435 O O . SER A 1 187 ? -22.988 8.061 4.923 1.00 75.31 187 SER A O 1
ATOM 1437 N N . ASP A 1 188 ? -23.511 6.064 5.822 1.00 68.31 188 ASP A N 1
ATOM 1438 C CA . ASP A 1 188 ? -23.766 5.338 4.563 1.00 68.31 188 ASP A CA 1
ATOM 1439 C C . ASP A 1 188 ? -22.680 5.480 3.478 1.00 68.31 188 ASP A C 1
ATOM 1441 O O . ASP A 1 188 ? -22.941 5.402 2.273 1.00 68.31 188 ASP A O 1
ATOM 1445 N N . ILE A 1 189 ? -21.429 5.681 3.899 1.00 72.50 189 ILE A N 1
ATOM 1446 C CA . ILE A 1 189 ? -20.297 5.875 2.996 1.00 72.50 189 ILE A CA 1
ATOM 1447 C C . ILE A 1 189 ? -19.682 4.540 2.570 1.00 72.50 189 ILE A C 1
ATOM 1449 O O . ILE A 1 189 ? -19.464 3.630 3.368 1.00 72.50 189 ILE A O 1
ATOM 1453 N N . ASN A 1 190 ? -19.333 4.443 1.289 1.00 72.25 190 ASN A N 1
ATOM 1454 C CA . ASN A 1 190 ? -18.558 3.326 0.773 1.00 72.25 190 ASN A CA 1
ATOM 1455 C C . ASN A 1 190 ? -17.104 3.406 1.255 1.00 72.25 190 ASN A C 1
ATOM 1457 O O . ASN A 1 190 ? -16.481 4.465 1.210 1.00 72.25 190 ASN A O 1
ATOM 1461 N N . THR A 1 191 ? -16.503 2.274 1.618 1.00 73.81 191 THR A N 1
ATOM 1462 C CA . THR A 1 191 ? -15.125 2.233 2.132 1.00 73.81 191 THR A CA 1
ATOM 1463 C C . THR A 1 191 ? -14.100 2.833 1.161 1.00 73.81 191 THR A C 1
ATOM 1465 O O . THR A 1 191 ? -13.153 3.485 1.600 1.00 73.81 191 THR A O 1
ATOM 1468 N N . LYS A 1 192 ? -14.325 2.714 -0.159 1.00 72.56 192 LYS A N 1
ATOM 1469 C CA . LYS A 1 192 ? -13.499 3.370 -1.195 1.00 72.56 192 LYS A CA 1
ATOM 1470 C C . LYS A 1 192 ? -13.430 4.896 -1.088 1.00 72.56 192 LYS A C 1
ATOM 1472 O O . LYS A 1 192 ? -12.478 5.505 -1.574 1.00 72.56 192 LYS A O 1
ATOM 1477 N N . ASP A 1 193 ? -14.449 5.502 -0.488 1.00 77.56 193 ASP A N 1
ATOM 1478 C CA . ASP A 1 193 ? -14.565 6.946 -0.308 1.00 77.56 193 ASP A CA 1
ATOM 1479 C C . ASP A 1 193 ? -13.990 7.380 1.056 1.00 77.56 193 ASP A C 1
ATOM 1481 O O . ASP A 1 193 ? -13.697 8.558 1.258 1.00 77.56 193 ASP A O 1
ATOM 1485 N N . LEU A 1 194 ? -13.744 6.427 1.968 1.00 82.12 194 LEU A N 1
ATOM 1486 C CA . LEU A 1 194 ? -13.075 6.656 3.251 1.00 82.12 194 LEU A CA 1
ATOM 1487 C C . LEU A 1 194 ? -11.554 6.607 3.126 1.00 82.12 194 LEU A C 1
ATOM 1489 O O . LEU A 1 194 ? -10.865 7.531 3.565 1.00 82.12 194 LEU A O 1
ATOM 1493 N N . PHE A 1 195 ? -11.020 5.550 2.518 1.00 84.69 195 PHE A N 1
ATOM 1494 C CA . PHE A 1 195 ? -9.583 5.377 2.351 1.00 84.69 195 PHE A CA 1
ATOM 1495 C C . PHE A 1 195 ? -9.259 4.539 1.115 1.00 84.69 195 PHE A C 1
ATOM 1497 O O . PHE A 1 195 ? -10.093 3.809 0.583 1.00 84.69 195 PHE A O 1
ATOM 1504 N N . ASN A 1 196 ? -8.017 4.642 0.659 1.00 88.75 196 ASN A N 1
ATOM 1505 C CA . ASN A 1 196 ? -7.458 3.773 -0.364 1.00 88.75 196 ASN A CA 1
ATOM 1506 C C . ASN A 1 196 ? -6.165 3.140 0.132 1.00 88.75 196 ASN A C 1
ATOM 1508 O O . ASN A 1 196 ? -5.578 3.585 1.114 1.00 88.75 196 ASN A O 1
ATOM 1512 N N . PHE A 1 197 ? -5.711 2.110 -0.561 1.00 89.44 197 PHE A N 1
ATOM 1513 C CA . PHE A 1 197 ? -4.342 1.650 -0.429 1.00 89.44 197 PHE A CA 1
ATOM 1514 C C . PHE A 1 197 ? -3.505 2.220 -1.563 1.00 89.44 197 PHE A C 1
ATOM 1516 O O . PHE A 1 197 ? -3.975 2.391 -2.693 1.00 89.44 197 PHE A O 1
ATOM 1523 N N . ARG A 1 198 ? -2.253 2.527 -1.243 1.00 90.25 198 ARG A N 1
ATOM 1524 C CA . ARG A 1 198 ? -1.300 3.131 -2.160 1.00 90.25 198 ARG A CA 1
ATOM 1525 C C . ARG A 1 198 ? -0.074 2.249 -2.288 1.00 90.25 198 ARG A C 1
ATOM 1527 O O . ARG A 1 198 ? 0.431 1.742 -1.288 1.00 90.25 198 ARG A O 1
ATOM 1534 N N . PHE A 1 199 ? 0.397 2.102 -3.519 1.00 89.44 199 PHE A N 1
ATOM 1535 C CA . PHE A 1 199 ? 1.749 1.660 -3.820 1.00 89.44 199 PHE A CA 1
ATOM 1536 C C . PHE A 1 199 ? 2.578 2.876 -4.195 1.00 89.44 199 PHE A C 1
ATOM 1538 O O . PHE A 1 199 ? 2.162 3.671 -5.037 1.00 89.44 199 PHE A O 1
ATOM 1545 N N . GLN A 1 200 ? 3.756 2.982 -3.599 1.00 90.75 200 GLN A N 1
ATOM 1546 C CA . GLN A 1 200 ? 4.762 3.971 -3.949 1.00 90.75 200 GLN A CA 1
ATOM 1547 C C . GLN A 1 200 ? 6.064 3.254 -4.281 1.00 90.75 200 GLN A C 1
ATOM 1549 O O . GLN A 1 200 ? 6.593 2.535 -3.442 1.00 90.75 200 GLN A O 1
ATOM 1554 N N . ASN A 1 201 ? 6.623 3.494 -5.464 1.00 89.06 201 ASN A N 1
ATOM 1555 C CA . ASN A 1 201 ? 8.008 3.150 -5.768 1.00 89.06 201 ASN A CA 1
ATOM 1556 C C . ASN A 1 201 ? 8.902 4.377 -5.555 1.00 89.06 201 ASN A C 1
ATOM 1558 O O . ASN A 1 201 ? 8.832 5.341 -6.316 1.00 89.06 201 ASN A O 1
ATOM 1562 N N . THR A 1 202 ? 9.762 4.334 -4.542 1.00 88.81 202 THR A N 1
ATOM 1563 C CA . THR A 1 202 ? 10.677 5.438 -4.207 1.00 88.81 202 THR A CA 1
ATOM 1564 C C . THR A 1 202 ? 11.827 5.611 -5.202 1.00 88.81 202 THR A C 1
ATOM 1566 O O . THR A 1 202 ? 12.438 6.673 -5.243 1.00 88.81 202 THR A O 1
ATOM 1569 N N . THR A 1 203 ? 12.114 4.607 -6.035 1.00 86.44 203 THR A N 1
ATOM 1570 C CA . THR A 1 203 ? 13.153 4.660 -7.081 1.00 86.44 203 THR A CA 1
ATOM 1571 C C . THR A 1 203 ? 12.605 5.134 -8.430 1.00 86.44 203 THR A C 1
ATOM 1573 O O . THR A 1 203 ? 13.367 5.526 -9.309 1.00 86.44 203 THR A O 1
ATOM 1576 N N . SER A 1 204 ? 11.286 5.096 -8.624 1.00 80.44 204 SER A N 1
ATOM 1577 C CA . SER A 1 204 ? 10.639 5.513 -9.875 1.00 80.44 204 SER A CA 1
ATOM 1578 C C . SER A 1 204 ? 9.354 6.293 -9.577 1.00 80.44 204 SER A C 1
ATOM 1580 O O . SER A 1 204 ? 8.264 5.803 -9.875 1.00 80.44 204 SER A O 1
ATOM 1582 N N . PRO A 1 205 ? 9.456 7.476 -8.947 1.00 63.97 205 PRO A N 1
ATOM 1583 C CA . PRO A 1 205 ? 8.304 8.201 -8.415 1.00 63.97 205 PRO A CA 1
ATOM 1584 C C . PRO A 1 205 ? 7.290 8.622 -9.491 1.00 63.97 205 PRO A C 1
ATOM 1586 O O . PRO A 1 205 ? 6.093 8.621 -9.218 1.00 63.97 205 PRO A O 1
ATOM 1589 N N . GLU A 1 206 ? 7.721 8.891 -10.726 1.00 61.62 206 GLU A N 1
ATOM 1590 C CA . GLU A 1 206 ? 6.850 9.332 -11.829 1.00 61.62 206 GLU A CA 1
ATOM 1591 C C . GLU A 1 206 ? 5.971 8.211 -12.409 1.00 61.62 206 GLU A C 1
ATOM 1593 O O . GLU A 1 206 ? 4.983 8.479 -13.088 1.00 61.62 206 GLU A O 1
ATOM 1598 N N . SER A 1 207 ? 6.322 6.947 -12.160 1.00 62.34 207 SER A N 1
ATOM 1599 C CA . SER A 1 207 ? 5.598 5.762 -12.658 1.00 62.34 207 SER A CA 1
ATOM 1600 C C . SER A 1 207 ? 5.245 4.768 -11.552 1.00 62.34 207 SER A C 1
ATOM 1602 O O . SER A 1 207 ? 4.731 3.688 -11.819 1.00 62.34 207 SER A O 1
ATOM 1604 N N . GLY A 1 208 ? 5.529 5.132 -10.304 1.00 63.12 208 GLY A N 1
ATOM 1605 C CA . GLY A 1 208 ? 5.499 4.252 -9.148 1.00 63.12 208 GLY A CA 1
ATOM 1606 C C . GLY A 1 208 ? 4.351 4.499 -8.190 1.00 63.12 208 GLY A C 1
ATOM 1607 O O . GLY A 1 208 ? 4.346 3.878 -7.132 1.00 63.12 208 GLY A O 1
ATOM 1608 N N . TRP A 1 209 ? 3.442 5.420 -8.511 1.00 76.25 209 TRP A N 1
ATOM 1609 C CA . TRP A 1 209 ? 2.308 5.758 -7.660 1.00 76.25 209 TRP A CA 1
ATOM 1610 C C . TRP A 1 209 ? 1.034 5.108 -8.185 1.00 76.25 209 TRP A C 1
ATOM 1612 O O . TRP A 1 209 ? 0.537 5.470 -9.252 1.00 76.25 209 TRP A O 1
ATOM 1622 N N . TYR A 1 210 ? 0.496 4.159 -7.425 1.00 78.62 210 TYR A N 1
ATOM 1623 C CA . TYR A 1 210 ? -0.759 3.492 -7.752 1.00 78.62 210 TYR A CA 1
ATOM 1624 C C . TYR A 1 210 ? -1.701 3.544 -6.565 1.00 78.62 210 TYR A C 1
ATOM 1626 O O . TYR A 1 210 ? -1.296 3.300 -5.432 1.00 78.62 210 TYR A O 1
ATOM 1634 N N . GLU A 1 211 ? -2.969 3.819 -6.835 1.00 77.25 211 GLU A N 1
ATOM 1635 C CA . GLU A 1 211 ? -4.018 3.836 -5.827 1.00 77.25 211 GLU A CA 1
ATOM 1636 C C . GLU A 1 211 ? -5.072 2.800 -6.175 1.00 77.25 211 GLU A C 1
ATOM 1638 O O . GLU A 1 211 ? -5.510 2.710 -7.322 1.00 77.25 211 GLU A O 1
ATOM 1643 N N . PHE A 1 212 ? -5.506 2.041 -5.178 1.00 77.56 212 PHE A N 1
ATOM 1644 C CA . PHE A 1 212 ? -6.590 1.088 -5.339 1.00 77.56 212 PHE A CA 1
ATOM 1645 C C . PHE A 1 212 ? -7.563 1.209 -4.167 1.00 77.56 212 PHE A C 1
ATOM 1647 O O . PHE A 1 212 ? -7.140 1.299 -3.007 1.00 77.56 212 PHE A O 1
ATOM 1654 N N . PRO A 1 213 ? -8.872 1.262 -4.450 1.00 70.75 213 PRO A N 1
ATOM 1655 C CA . PRO A 1 213 ? -9.864 1.248 -3.397 1.00 70.75 213 PRO A CA 1
ATOM 1656 C C . PRO A 1 213 ? -9.939 -0.151 -2.757 1.00 70.75 213 PRO A C 1
ATOM 1658 O O . PRO A 1 213 ? -9.727 -1.152 -3.450 1.00 70.75 213 PRO A O 1
ATOM 1661 N N . PRO A 1 214 ? -10.259 -0.251 -1.456 1.00 63.53 214 PRO A N 1
ATOM 1662 C CA . PRO A 1 214 ? -10.769 -1.494 -0.881 1.00 63.53 214 PRO A CA 1
ATOM 1663 C C . PRO A 1 214 ? -12.079 -1.926 -1.579 1.00 63.53 214 PRO A C 1
ATOM 1665 O O . PRO A 1 214 ? -12.672 -1.119 -2.307 1.00 63.53 214 PRO A O 1
ATOM 1668 N N . PRO A 1 215 ? -12.538 -3.178 -1.368 1.00 60.38 215 PRO A N 1
ATOM 1669 C CA . PRO A 1 215 ? -13.835 -3.663 -1.844 1.00 60.38 215 PRO A CA 1
ATOM 1670 C C . PRO A 1 215 ? -14.967 -2.637 -1.694 1.00 60.38 215 PRO A C 1
ATOM 1672 O O . PRO A 1 215 ? -15.058 -1.941 -0.681 1.00 60.38 215 PRO A O 1
ATOM 1675 N N . THR A 1 216 ? -15.806 -2.514 -2.724 1.00 51.16 216 THR A N 1
ATOM 1676 C CA . THR A 1 216 ? -16.911 -1.548 -2.780 1.00 51.16 216 THR A CA 1
ATOM 1677 C C . THR A 1 216 ? -18.244 -2.244 -2.568 1.00 51.16 216 THR A C 1
ATOM 1679 O O . THR A 1 216 ? -18.631 -3.004 -3.453 1.00 51.16 216 THR A O 1
ATOM 1682 N N . ARG A 1 217 ? -18.943 -1.872 -1.491 1.00 45.84 217 ARG A N 1
ATOM 1683 C CA . ARG A 1 217 ? -20.299 -2.307 -1.122 1.00 45.84 217 ARG A CA 1
ATOM 1684 C C . ARG A 1 217 ? -20.590 -3.806 -1.261 1.00 45.84 217 ARG A C 1
ATOM 1686 O O . ARG A 1 217 ? -19.674 -4.610 -1.508 1.00 45.84 217 ARG A O 1
#

Organism: Klebsiella pneumoniae (NCBI:txid573)

Foldseek 3Di:
DDDPVVVVVLVPADAQDKDKDKDKDWDDPDDDDVVVVDDRVPDPDTDIDIDTDMDGRFKDKDKDAPPDDWDWDADLLLATDTDPPQPQKDFDDDDNFTFMKGFQIFMDMDGPPDDWQQKWKAKDFLDPQLVVQDDQQQKWKDQPSHDTDGHDPRPDTDGPVNNVVHRTMMMTGTSSSSNSCVVVVNPPDWQQNGMWMWIARNVCRVPGTDTDGTDTD

Secondary structure (DSSP, 8-state):
---HHHHHHHHHSPTT-EEEEEEEEEE-SS---TTTT--GGGSSS-EEEEEEEEEE--EEEEEE-------EEE-TT--EEEPTT-SSEEEEEETTEEEEEEEEEEEEEEESS---SSEEEEEEE--HHHHHHS-TTTEEEESSSSS-EE--TTSS-EETTGGGG-SEEEEEEEHHHHHHHHHTT--S--HHHHEEEEEEETT-TTT-EEEE-----

Sequence (217 aa):
MMSDAFYQYLQQMPVGGSFTMTINACQTSVNYDASSGARCKDQASGNWYVRNVTHTKAANLRLINTHSLAEVFINSDGVPTLGEGNADCRTQTIGSRAGLSCKMVNYTLQTNGLSNTSIHIFPANRNSSLASAVGAYDMQFSLNGSSWKPVSNTAYYYTFNEMKSSDSIYVFFSSNFFKQMVNLGISDINTKDLFNFRFQNTTSPESGWYEFPPPTR

Mean predicted aligned error: 7.38 Å

Solvent-accessible surface area (backbone atoms only — not comparable to full-atom values): 12553 Å² total; per-residue (Å²): 133,84,53,70,70,56,50,54,49,61,68,71,51,54,65,64,39,71,53,73,46,78,48,77,48,70,51,57,88,70,88,74,54,61,86,84,67,51,53,72,82,78,46,99,53,62,51,70,45,79,42,81,46,74,50,63,38,47,56,47,78,44,81,38,73,70,86,70,69,70,58,70,48,66,49,92,80,7,54,74,41,76,47,88,85,42,83,56,46,43,80,44,69,60,89,94,41,50,28,40,34,29,61,52,36,35,40,50,78,48,63,65,72,73,84,44,75,49,38,32,39,32,53,41,72,60,36,64,72,59,53,73,70,44,57,48,71,26,33,28,36,19,56,76,78,78,60,75,42,45,44,46,63,87,82,37,64,43,32,54,55,63,51,73,82,43,49,41,36,26,41,34,38,22,22,64,36,45,27,46,32,55,77,69,68,61,67,99,71,50,52,45,62,47,28,31,38,36,39,39,24,76,86,43,64,95,83,24,69,46,78,46,61,46,61,72,112